Protein AF-A0A800AQR7-F1 (afdb_monomer_lite)

pLDDT: mean 71.16, std 17.26, range [24.97, 93.75]

Sequence (205 aa):
MWFFYEYFLFFKEATPFIKLLLANASYSKESIKLNPRFIAEIFLAQKKPEQLPAKERFWLLCKEGGLRDEEIKEIMERIREEALNKGDFLEIQKELIAKISPFYARLKELIQVFMDLWNGFLSEEKGYVERGPIENILVSAAMNYVQRKINLKKYRNEERVSEEAEKLMEKWLDKPLEELGGRAPREVILEECQRRGDPEKKSEI

Foldseek 3Di:
DPVVPVVVVCCVPDDPVVVVVVVVVVVDPDDPPCDPVNVVCVVVVPDDLVRDDLLVSLQVLLVLQPDDPVRSVVLLVVLLVCLQVVHDLVVSLVVSCVSGHPVRPCNVVNVVSSVVSSVVSNVVHDPDDDADPLRVVLVVVLQVQLVVPQDPVVDPDVVVSVVVSVVSSVVQQCFQDVVVVRHGVVVVRCVRCVVVVNNVCVPPD

Radius of gyration: 23.61 Å; chains: 1; bounding box: 72×37×50 Å

Structure (mmCIF, N/CA/C/O backbone):
data_AF-A0A800AQR7-F1
#
_entry.id   AF-A0A800AQR7-F1
#
loop_
_atom_site.group_PDB
_atom_site.id
_atom_site.type_symbol
_atom_site.label_atom_id
_atom_site.label_alt_id
_atom_site.label_comp_id
_atom_site.label_asym_id
_atom_site.label_entity_id
_atom_site.label_seq_id
_atom_site.pdbx_PDB_ins_code
_atom_site.Cartn_x
_atom_site.Cartn_y
_atom_site.Cartn_z
_atom_site.occupancy
_atom_site.B_iso_or_equiv
_atom_site.auth_seq_id
_atom_site.auth_comp_id
_atom_site.auth_asym_id
_atom_site.auth_atom_id
_atom_site.pdbx_PDB_model_num
A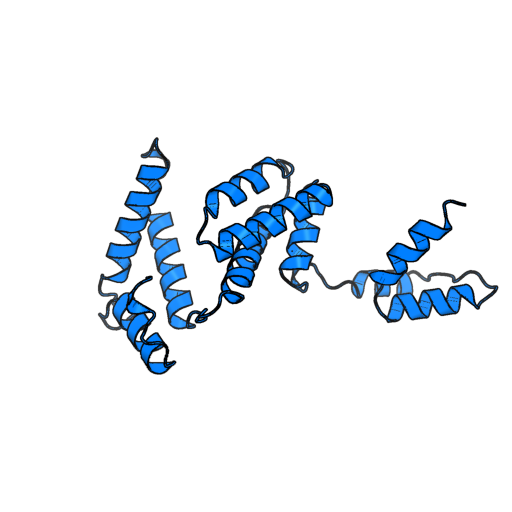TOM 1 N N . MET A 1 1 ? 38.231 6.786 -26.149 1.00 30.77 1 MET A N 1
ATOM 2 C CA . MET A 1 1 ? 38.046 7.465 -24.846 1.00 30.77 1 MET A CA 1
ATOM 3 C C . MET A 1 1 ? 36.560 7.435 -24.464 1.00 30.77 1 MET A C 1
ATOM 5 O O . MET A 1 1 ? 35.941 8.472 -24.325 1.00 30.77 1 MET A O 1
ATOM 9 N N . TRP A 1 2 ? 35.976 6.234 -24.377 1.00 26.55 2 TRP A N 1
ATOM 10 C CA . TRP A 1 2 ? 34.551 5.990 -24.055 1.00 26.55 2 TRP A CA 1
ATOM 11 C C . TRP A 1 2 ? 34.407 4.790 -23.093 1.00 26.55 2 TRP A C 1
ATOM 13 O O . TRP A 1 2 ? 33.545 4.787 -22.231 1.00 26.55 2 TRP A O 1
ATOM 23 N N . PHE A 1 3 ? 35.358 3.846 -23.126 1.00 24.97 3 PHE A N 1
ATOM 24 C CA . PHE A 1 3 ? 35.442 2.701 -22.205 1.00 24.97 3 PHE A CA 1
ATOM 25 C C . PHE A 1 3 ? 35.720 3.035 -20.725 1.00 24.97 3 PHE A C 1
ATOM 27 O O . PHE A 1 3 ? 35.469 2.206 -19.859 1.00 24.97 3 PHE A O 1
ATOM 34 N N . PHE A 1 4 ? 36.238 4.226 -20.405 1.00 27.83 4 PHE A N 1
ATOM 35 C CA . PHE A 1 4 ? 36.571 4.586 -19.017 1.00 27.83 4 PHE A CA 1
ATOM 36 C C . PHE A 1 4 ? 35.362 5.065 -18.198 1.00 27.83 4 PHE A C 1
ATOM 38 O O . PHE A 1 4 ? 35.405 5.005 -16.973 1.00 27.83 4 PHE A O 1
ATOM 45 N N . TYR A 1 5 ? 34.287 5.525 -18.850 1.00 28.48 5 TYR A N 1
ATOM 46 C CA . TYR A 1 5 ? 33.137 6.115 -18.155 1.00 28.48 5 TYR A CA 1
ATOM 47 C C . TYR A 1 5 ? 32.155 5.046 -17.643 1.00 28.48 5 TYR A C 1
ATOM 49 O O . TYR A 1 5 ? 31.669 5.146 -16.518 1.00 28.48 5 TYR A O 1
ATOM 57 N N . GLU A 1 6 ? 31.948 3.963 -18.402 1.00 31.36 6 GLU A N 1
ATOM 58 C CA . GLU A 1 6 ? 31.117 2.825 -17.970 1.00 31.36 6 GLU A CA 1
ATOM 59 C C . GLU A 1 6 ? 31.760 2.015 -16.833 1.00 31.36 6 GLU A C 1
ATOM 61 O O . GLU A 1 6 ? 31.070 1.555 -15.924 1.00 31.36 6 GLU A O 1
ATOM 66 N N . TYR A 1 7 ? 33.095 1.922 -16.809 1.00 31.69 7 TYR A N 1
ATOM 67 C CA . TYR A 1 7 ? 33.832 1.261 -15.724 1.00 31.69 7 TYR A CA 1
ATOM 68 C C . TYR A 1 7 ? 33.629 1.958 -14.368 1.00 31.69 7 TYR A C 1
ATOM 70 O O . TYR A 1 7 ? 33.623 1.312 -13.320 1.00 31.69 7 TYR A O 1
ATOM 78 N N . PHE A 1 8 ? 33.449 3.283 -14.373 1.00 31.31 8 PHE A N 1
ATOM 79 C CA . PHE A 1 8 ? 33.363 4.088 -13.155 1.00 31.31 8 PHE A CA 1
ATOM 80 C C . PHE A 1 8 ? 31.980 4.021 -12.485 1.00 31.31 8 PHE A C 1
ATOM 82 O O . PHE A 1 8 ? 31.883 4.080 -11.258 1.00 31.31 8 PHE A O 1
ATOM 89 N N . LEU A 1 9 ? 30.913 3.848 -13.272 1.00 33.38 9 LEU A N 1
ATOM 90 C CA . LEU A 1 9 ? 29.546 3.679 -12.763 1.00 33.38 9 LEU A CA 1
ATOM 91 C C . LEU A 1 9 ? 29.350 2.298 -12.117 1.00 33.38 9 LEU A C 1
ATOM 93 O O . LEU A 1 9 ? 28.813 2.215 -11.013 1.00 33.38 9 LEU A O 1
ATOM 97 N N . PHE A 1 10 ? 29.908 1.240 -12.715 1.00 37.56 10 PHE A N 1
ATOM 98 C CA . PHE A 1 10 ? 29.869 -0.120 -12.157 1.00 37.56 10 PHE A CA 1
ATOM 99 C C . PHE A 1 10 ? 30.533 -0.210 -10.766 1.00 37.56 10 PHE A C 1
ATOM 101 O O . PHE A 1 10 ? 30.096 -0.953 -9.889 1.00 37.56 10 PHE A O 1
ATOM 108 N N . PHE A 1 11 ? 31.567 0.602 -10.519 1.00 38.03 11 PHE A N 1
ATOM 109 C CA . PHE A 1 11 ? 32.295 0.637 -9.247 1.00 38.03 11 PHE A CA 1
ATOM 110 C C . PHE A 1 11 ? 31.522 1.275 -8.083 1.00 38.03 11 PHE A C 1
ATOM 112 O O . PHE A 1 11 ? 31.867 1.025 -6.922 1.00 38.03 11 PHE A O 1
ATOM 119 N N . LYS A 1 12 ? 30.501 2.106 -8.336 1.00 41.66 12 LYS A N 1
ATOM 120 C CA . LYS A 1 12 ? 29.715 2.721 -7.252 1.00 41.66 12 LYS A CA 1
ATOM 121 C C . LYS A 1 12 ? 28.723 1.735 -6.638 1.00 41.66 12 LYS A C 1
ATOM 123 O O . LYS A 1 12 ? 28.650 1.681 -5.412 1.00 41.66 12 LYS A O 1
ATOM 128 N N . GLU A 1 13 ? 28.081 0.914 -7.466 1.00 40.72 13 GLU A N 1
ATOM 129 C CA . GLU A 1 13 ? 27.015 -0.029 -7.080 1.00 40.72 13 GLU A CA 1
ATOM 130 C C . GLU A 1 13 ? 27.512 -1.462 -6.808 1.00 40.72 13 GLU A C 1
ATOM 132 O O . GLU A 1 13 ? 26.796 -2.286 -6.245 1.00 40.72 13 GLU A O 1
ATOM 137 N N . ALA A 1 14 ? 28.766 -1.765 -7.149 1.00 46.72 14 ALA A N 1
ATOM 138 C CA . ALA A 1 14 ? 29.413 -3.028 -6.816 1.00 46.72 14 ALA A CA 1
ATOM 139 C C . ALA A 1 14 ? 29.479 -3.268 -5.294 1.00 46.72 14 ALA A C 1
ATOM 141 O O . ALA A 1 14 ? 29.870 -2.386 -4.523 1.00 46.72 14 ALA A O 1
ATOM 142 N N . THR A 1 15 ? 29.186 -4.495 -4.852 1.00 51.41 15 THR A N 1
ATOM 143 C CA . THR A 1 15 ? 29.417 -4.904 -3.457 1.00 51.41 15 THR A CA 1
ATOM 144 C C . THR A 1 15 ? 30.906 -4.751 -3.093 1.00 51.41 15 THR A C 1
ATOM 146 O O . THR A 1 15 ? 31.763 -4.822 -3.982 1.00 51.41 15 THR A O 1
ATOM 149 N N . PRO A 1 16 ? 31.269 -4.569 -1.804 1.00 49.56 16 PRO A N 1
ATOM 150 C CA . PRO A 1 16 ? 32.671 -4.437 -1.383 1.00 49.56 16 PRO A CA 1
ATOM 151 C C . PRO A 1 16 ? 33.583 -5.548 -1.926 1.00 49.56 16 PRO A C 1
ATOM 153 O O . PRO A 1 16 ? 34.737 -5.299 -2.265 1.00 49.56 16 PRO A O 1
ATOM 156 N N . PHE A 1 17 ? 33.033 -6.754 -2.091 1.00 46.09 17 PHE A N 1
ATOM 157 C CA . PHE A 1 17 ? 33.709 -7.900 -2.689 1.00 46.09 17 PHE A CA 1
ATOM 158 C C . PHE A 1 17 ? 34.013 -7.717 -4.186 1.00 46.09 17 PHE A C 1
ATOM 160 O O . PHE A 1 17 ? 35.141 -7.960 -4.607 1.00 46.09 17 PHE A O 1
ATOM 167 N N . ILE A 1 18 ? 33.059 -7.228 -4.990 1.00 51.38 18 ILE A N 1
ATOM 168 C CA . ILE A 1 18 ? 33.282 -6.948 -6.421 1.00 51.38 18 ILE A CA 1
ATOM 169 C C . ILE A 1 18 ? 34.322 -5.834 -6.599 1.00 51.38 18 ILE A C 1
ATOM 171 O O . ILE A 1 18 ? 35.180 -5.937 -7.475 1.00 51.38 18 ILE A O 1
ATOM 175 N N . LYS A 1 19 ? 34.321 -4.810 -5.731 1.00 53.38 19 LYS A N 1
ATOM 176 C CA . LYS A 1 19 ? 35.358 -3.761 -5.749 1.00 53.38 19 LYS A CA 1
ATOM 177 C C . LYS A 1 19 ? 36.746 -4.334 -5.454 1.00 53.38 19 LYS A C 1
ATOM 179 O O . LYS A 1 19 ? 37.700 -3.983 -6.142 1.00 53.38 19 LYS A O 1
ATOM 184 N N . LEU A 1 20 ? 36.853 -5.246 -4.483 1.00 49.00 20 LEU A N 1
ATOM 185 C CA . LEU A 1 20 ? 38.100 -5.940 -4.141 1.00 49.00 20 LEU A CA 1
ATOM 186 C C . LEU A 1 20 ? 38.600 -6.829 -5.296 1.00 49.00 20 LEU A C 1
ATOM 188 O O . LEU A 1 20 ? 39.794 -6.871 -5.587 1.00 49.00 20 LEU A O 1
ATOM 192 N N . LEU A 1 21 ? 37.678 -7.517 -5.973 1.00 50.78 21 LEU A N 1
ATOM 193 C CA . LEU A 1 21 ? 37.971 -8.425 -7.082 1.00 50.78 21 LEU A CA 1
ATOM 194 C C . LEU A 1 21 ? 38.436 -7.661 -8.331 1.00 50.78 21 LEU A C 1
ATOM 196 O O . LEU A 1 21 ? 39.425 -8.048 -8.947 1.00 50.78 21 LEU A O 1
ATOM 200 N N . LEU A 1 22 ? 37.793 -6.533 -8.654 1.00 53.88 22 LEU A N 1
ATOM 201 C CA . LEU A 1 22 ? 38.199 -5.642 -9.748 1.00 53.88 22 LEU A CA 1
ATOM 202 C C . LEU A 1 22 ? 39.496 -4.881 -9.441 1.00 53.88 22 LEU A C 1
ATOM 204 O O . LEU A 1 22 ? 40.317 -4.703 -10.339 1.00 53.88 22 LEU A O 1
ATOM 208 N N . ALA A 1 23 ? 39.716 -4.472 -8.186 1.00 53.66 23 ALA A N 1
ATOM 209 C CA . ALA A 1 23 ? 40.987 -3.892 -7.761 1.00 53.66 23 ALA A CA 1
ATOM 210 C C . ALA A 1 23 ? 42.126 -4.900 -7.976 1.00 53.66 23 ALA A C 1
ATOM 212 O O . ALA A 1 23 ? 43.079 -4.595 -8.688 1.00 53.66 23 ALA A O 1
ATOM 213 N N . ASN A 1 24 ? 41.987 -6.136 -7.486 1.00 47.69 24 ASN A N 1
ATOM 214 C CA . ASN A 1 24 ? 42.975 -7.193 -7.731 1.00 47.69 24 ASN A CA 1
ATOM 215 C C . ASN A 1 24 ? 43.166 -7.495 -9.231 1.00 47.69 24 ASN A C 1
ATOM 217 O O . ASN A 1 24 ? 44.304 -7.668 -9.660 1.00 47.69 24 ASN A O 1
ATOM 221 N N . ALA A 1 25 ? 42.096 -7.465 -10.039 1.00 51.66 25 ALA A N 1
ATOM 222 C CA . ALA A 1 25 ? 42.168 -7.602 -11.500 1.00 51.66 25 ALA A CA 1
ATOM 223 C C . ALA A 1 25 ? 43.017 -6.513 -12.161 1.00 51.66 25 ALA A C 1
ATOM 225 O O . ALA A 1 25 ? 43.779 -6.789 -13.081 1.00 51.66 25 ALA A O 1
ATOM 226 N N . SER A 1 26 ? 42.877 -5.270 -11.692 1.00 53.34 26 SER A N 1
ATOM 227 C CA . SER A 1 26 ? 43.602 -4.115 -12.229 1.00 53.34 26 SER A CA 1
ATOM 228 C C . SER A 1 26 ? 45.093 -4.111 -11.869 1.00 53.34 26 SER A C 1
ATOM 230 O O . SER A 1 26 ? 45.891 -3.518 -12.593 1.00 53.34 26 SER A O 1
ATOM 232 N N . TYR A 1 27 ? 45.481 -4.812 -10.795 1.00 52.56 27 TYR A N 1
ATOM 233 C CA . TYR A 1 27 ? 46.877 -4.980 -10.378 1.00 52.56 27 TYR A CA 1
ATOM 234 C C . TYR A 1 27 ? 47.530 -6.264 -10.920 1.00 52.56 27 TYR A C 1
ATOM 236 O O . TYR A 1 27 ? 48.759 -6.332 -10.994 1.00 52.56 27 TYR A O 1
ATOM 244 N N . SER A 1 28 ? 46.754 -7.272 -11.334 1.00 48.81 28 SER A N 1
ATOM 245 C CA . SER A 1 28 ? 47.285 -8.509 -11.916 1.00 48.81 28 SER A CA 1
ATOM 246 C C . SER A 1 28 ? 47.404 -8.412 -13.441 1.00 48.81 28 SER A C 1
ATOM 248 O O . SER A 1 28 ? 46.417 -8.180 -14.130 1.00 48.81 28 SER A O 1
ATOM 250 N N . LYS A 1 29 ? 48.592 -8.676 -14.002 1.00 53.59 29 LYS A N 1
ATOM 251 C CA . LYS A 1 29 ? 48.797 -8.795 -15.466 1.00 53.59 29 LYS A CA 1
ATOM 252 C C . LYS A 1 29 ? 48.170 -10.055 -16.084 1.00 53.59 29 LYS A C 1
ATOM 254 O O . LYS A 1 29 ? 48.268 -10.252 -17.293 1.00 53.59 29 LYS A O 1
ATOM 259 N N . GLU A 1 30 ? 47.561 -10.915 -15.276 1.00 53.50 30 GLU A N 1
ATOM 260 C CA . GLU A 1 30 ? 46.924 -12.148 -15.725 1.00 53.50 30 GLU A CA 1
ATOM 261 C C . GLU A 1 30 ? 45.415 -11.950 -15.885 1.00 53.50 30 GLU A C 1
ATOM 263 O O . GLU A 1 30 ? 44.761 -11.307 -15.066 1.00 53.50 30 GLU A O 1
ATOM 268 N N . SER A 1 31 ? 44.841 -12.524 -16.946 1.00 51.38 31 SER A N 1
ATOM 269 C CA . SER A 1 31 ? 43.392 -12.543 -17.138 1.00 51.38 31 SER A CA 1
ATOM 270 C C . SER A 1 31 ? 42.739 -13.316 -15.990 1.00 51.38 31 SER A C 1
ATOM 272 O O . SER A 1 31 ? 42.990 -14.519 -15.857 1.00 51.38 31 SER A O 1
ATOM 274 N N . ILE A 1 32 ? 41.880 -12.672 -15.193 1.00 52.81 32 ILE A N 1
ATOM 275 C CA . ILE A 1 32 ? 41.062 -13.378 -14.201 1.00 52.81 32 ILE A CA 1
ATOM 276 C C . ILE A 1 32 ? 40.204 -14.405 -14.941 1.00 52.81 32 ILE A C 1
ATOM 278 O O . ILE A 1 32 ? 39.242 -14.064 -15.630 1.00 52.81 32 ILE A O 1
ATOM 282 N N . LYS A 1 33 ? 40.547 -15.686 -14.796 1.00 54.84 33 LYS A N 1
ATOM 283 C CA . LYS A 1 33 ? 39.705 -16.782 -15.269 1.00 54.84 33 LYS A CA 1
ATOM 284 C C . LYS A 1 33 ? 38.560 -16.956 -14.279 1.00 54.84 33 LYS A C 1
ATOM 286 O O . LYS A 1 33 ? 38.716 -17.609 -13.250 1.00 54.84 33 LYS A O 1
ATOM 291 N N . LEU A 1 34 ? 37.412 -16.360 -14.593 1.00 52.00 34 LEU A N 1
ATOM 292 C CA . LEU A 1 34 ? 36.172 -16.585 -13.856 1.00 52.00 34 LEU A CA 1
ATOM 293 C C . LEU A 1 34 ? 35.760 -18.056 -14.024 1.00 52.00 34 LEU A C 1
ATOM 295 O O . LEU A 1 34 ? 35.229 -18.457 -15.056 1.00 52.00 34 LEU A O 1
ATOM 299 N N . ASN A 1 35 ? 36.053 -18.884 -13.021 1.00 54.84 35 ASN A N 1
ATOM 300 C CA . ASN A 1 35 ? 35.560 -20.259 -12.974 1.00 54.84 35 ASN A CA 1
ATOM 301 C C . ASN A 1 35 ? 34.026 -20.232 -12.785 1.00 54.84 35 ASN A C 1
ATOM 303 O O . ASN A 1 35 ? 33.540 -19.385 -12.032 1.00 54.84 35 ASN A O 1
ATOM 307 N N . PRO A 1 36 ? 33.259 -21.155 -13.399 1.00 47.97 36 PRO A N 1
ATOM 308 C CA . PRO A 1 36 ? 31.818 -21.311 -13.175 1.00 47.97 36 PRO A CA 1
ATOM 309 C C . PRO A 1 36 ? 31.358 -21.203 -11.714 1.00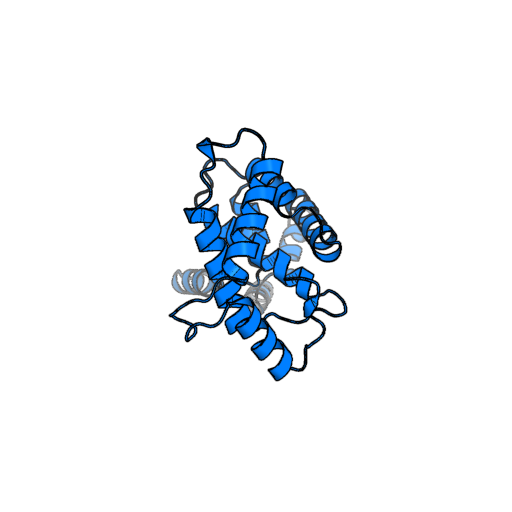 47.97 36 PRO A C 1
ATOM 311 O O . PRO A 1 36 ? 30.304 -20.633 -11.453 1.00 47.97 36 PRO A O 1
ATOM 314 N N . ARG A 1 37 ? 32.160 -21.676 -10.749 1.00 46.75 37 ARG A N 1
ATOM 315 C CA . ARG A 1 37 ? 31.874 -21.514 -9.315 1.00 46.75 37 ARG A CA 1
ATOM 316 C C . ARG A 1 37 ? 31.894 -20.052 -8.855 1.00 46.75 37 ARG A C 1
ATOM 318 O O . ARG A 1 37 ? 31.002 -19.649 -8.124 1.00 46.75 37 ARG A O 1
ATOM 325 N N . PHE A 1 38 ? 32.856 -19.253 -9.314 1.00 53.09 38 PHE A N 1
ATOM 326 C CA . PHE A 1 38 ? 32.912 -17.814 -9.026 1.00 53.09 38 PHE A CA 1
ATOM 327 C C . PHE A 1 38 ? 31.751 -17.060 -9.672 1.00 53.09 38 PHE A C 1
ATOM 329 O O . PHE A 1 38 ? 31.183 -16.165 -9.058 1.00 53.09 38 PHE A O 1
ATOM 336 N N . ILE A 1 39 ? 31.369 -17.440 -10.893 1.00 52.84 39 ILE A N 1
ATOM 337 C CA . ILE A 1 39 ? 30.191 -16.879 -11.564 1.00 52.84 39 ILE A CA 1
ATOM 338 C C . ILE A 1 39 ? 28.936 -17.201 -10.743 1.00 52.84 39 ILE A C 1
ATOM 340 O O . ILE A 1 39 ? 28.165 -16.300 -10.425 1.00 52.84 39 ILE A O 1
ATOM 344 N N . ALA A 1 40 ? 28.772 -18.457 -10.321 1.00 46.34 40 ALA A N 1
ATOM 345 C CA . ALA A 1 40 ? 27.667 -18.866 -9.463 1.00 46.34 40 ALA A CA 1
ATOM 346 C C . ALA A 1 40 ? 27.664 -18.111 -8.125 1.00 46.34 40 ALA A C 1
ATOM 348 O O . ALA A 1 40 ? 26.617 -17.632 -7.719 1.00 46.34 40 ALA A O 1
ATOM 349 N N . GLU A 1 41 ? 28.811 -17.934 -7.468 1.00 48.12 41 GLU A N 1
ATOM 350 C CA . GLU A 1 41 ? 28.913 -17.161 -6.223 1.00 48.12 41 GLU A CA 1
ATOM 351 C C . GLU A 1 41 ? 28.540 -15.682 -6.426 1.00 48.12 41 GLU A C 1
ATOM 353 O O . GLU A 1 41 ? 27.860 -15.121 -5.576 1.00 48.12 41 GLU A O 1
ATOM 358 N N . ILE A 1 42 ? 28.880 -15.063 -7.563 1.00 54.88 42 ILE A N 1
ATOM 359 C CA . ILE A 1 42 ? 28.459 -13.690 -7.898 1.00 54.88 42 ILE A CA 1
ATOM 360 C C . ILE A 1 42 ? 26.939 -13.605 -8.081 1.00 54.88 42 ILE A C 1
ATOM 362 O O . ILE A 1 42 ? 26.306 -12.721 -7.507 1.00 54.88 42 ILE A O 1
ATOM 366 N N . PHE A 1 43 ? 26.344 -14.525 -8.845 1.00 47.91 43 PHE A N 1
ATOM 367 C CA . PHE A 1 43 ? 24.896 -14.545 -9.080 1.00 47.91 43 PHE A CA 1
ATOM 368 C C . PHE A 1 43 ? 24.097 -14.939 -7.828 1.00 47.91 43 PHE A C 1
ATOM 370 O O . PHE A 1 43 ? 23.011 -14.415 -7.608 1.00 47.91 43 PHE A O 1
ATOM 377 N N . LEU A 1 44 ? 24.633 -15.822 -6.982 1.00 48.75 44 LEU A N 1
ATOM 378 C CA . LEU A 1 44 ? 24.001 -16.259 -5.732 1.00 48.75 44 LEU A CA 1
ATOM 379 C C . LEU A 1 44 ? 24.211 -15.269 -4.575 1.00 48.75 44 LEU A C 1
ATOM 381 O O . LEU A 1 44 ? 23.434 -15.286 -3.624 1.00 48.75 44 LEU A O 1
ATOM 385 N N . ALA A 1 45 ? 25.237 -14.412 -4.643 1.00 51.53 45 ALA A N 1
ATOM 386 C CA . ALA A 1 45 ? 25.464 -13.326 -3.688 1.00 51.53 45 ALA A CA 1
ATOM 387 C C . ALA A 1 45 ? 24.635 -12.069 -3.994 1.00 51.53 45 ALA A C 1
ATOM 389 O O . ALA A 1 45 ? 24.558 -11.174 -3.147 1.00 51.53 45 ALA A O 1
ATOM 390 N N . GLN A 1 46 ? 24.009 -11.977 -5.174 1.00 54.50 46 GLN A N 1
ATOM 391 C CA . GLN A 1 46 ? 22.989 -10.962 -5.411 1.00 54.50 46 GLN A CA 1
ATOM 392 C C . GLN A 1 46 ? 21.803 -11.260 -4.496 1.00 54.50 46 GLN A C 1
ATOM 394 O O . GLN A 1 46 ? 21.200 -12.333 -4.555 1.00 54.50 46 GLN A O 1
ATOM 399 N N . LYS A 1 47 ? 21.489 -10.308 -3.611 1.00 53.81 47 LYS A N 1
ATOM 400 C CA . LYS A 1 47 ? 20.278 -10.381 -2.795 1.00 53.81 47 LYS A CA 1
ATOM 401 C C . LYS A 1 47 ? 19.099 -10.581 -3.733 1.00 53.81 47 LYS A C 1
ATOM 403 O O . LYS A 1 47 ? 18.961 -9.851 -4.715 1.00 53.81 47 LYS A O 1
ATOM 408 N N . LYS A 1 48 ? 18.258 -11.569 -3.428 1.00 62.00 48 LYS A N 1
ATOM 409 C CA . LYS A 1 48 ? 17.030 -11.753 -4.197 1.00 62.00 48 LYS A CA 1
ATOM 410 C C . LYS A 1 48 ? 16.188 -10.471 -4.098 1.00 62.00 48 LYS A C 1
ATOM 412 O O . LYS A 1 48 ? 16.262 -9.813 -3.055 1.00 62.00 48 LYS A O 1
ATOM 417 N N . PRO A 1 49 ? 15.398 -10.108 -5.122 1.00 58.69 49 PRO A N 1
ATOM 418 C CA . PRO A 1 49 ? 14.604 -8.880 -5.116 1.00 58.69 49 PRO A CA 1
ATOM 419 C C . PRO A 1 49 ? 13.784 -8.692 -3.837 1.00 58.69 49 PRO A C 1
ATOM 421 O O . PRO A 1 49 ? 13.687 -7.584 -3.325 1.00 58.69 49 PRO A O 1
ATOM 424 N N . GLU A 1 50 ? 13.272 -9.776 -3.254 1.00 61.03 50 GLU A N 1
ATOM 425 C CA . GLU A 1 50 ? 12.441 -9.753 -2.048 1.00 61.03 50 GLU A CA 1
ATOM 426 C C . GLU A 1 50 ? 13.212 -9.326 -0.785 1.00 61.03 50 GLU A C 1
ATOM 428 O O . GLU A 1 50 ? 12.598 -8.940 0.205 1.00 61.03 50 GLU A O 1
ATOM 433 N N . GLN A 1 51 ? 14.547 -9.385 -0.820 1.00 64.50 51 GLN A N 1
ATOM 434 C CA . GLN A 1 51 ? 15.457 -9.005 0.267 1.00 64.50 51 GLN A CA 1
ATOM 435 C C . GLN A 1 51 ? 16.007 -7.578 0.121 1.00 64.50 51 GLN A C 1
ATOM 437 O O . GLN A 1 51 ? 16.790 -7.133 0.969 1.00 64.50 51 GLN A O 1
ATOM 442 N N . LEU A 1 52 ? 15.658 -6.880 -0.963 1.00 72.38 52 LEU A N 1
ATOM 443 C CA . LEU A 1 52 ? 16.032 -5.486 -1.171 1.00 72.38 52 LEU A CA 1
ATOM 444 C C . LEU A 1 52 ? 15.083 -4.552 -0.397 1.00 72.38 52 LEU A C 1
ATOM 446 O O . LEU A 1 52 ? 13.893 -4.856 -0.270 1.00 72.38 52 LEU A O 1
ATOM 450 N N . PRO A 1 53 ? 15.574 -3.398 0.095 1.00 80.38 53 PRO A N 1
ATOM 451 C CA . PRO A 1 53 ? 14.725 -2.315 0.581 1.00 80.38 53 PRO A CA 1
ATOM 452 C C . PRO A 1 53 ? 13.654 -1.935 -0.448 1.00 80.38 53 PRO A C 1
ATOM 454 O O . PRO A 1 53 ? 13.905 -1.985 -1.654 1.00 80.38 53 PRO A O 1
ATOM 457 N N . ALA A 1 54 ? 12.482 -1.491 0.018 1.00 84.06 54 ALA A N 1
ATOM 458 C CA . ALA A 1 54 ? 11.336 -1.187 -0.846 1.00 84.06 54 ALA A CA 1
ATOM 459 C C . ALA A 1 54 ? 11.700 -0.254 -2.014 1.00 84.06 54 ALA A C 1
ATOM 461 O O . ALA A 1 54 ? 11.302 -0.507 -3.147 1.00 84.06 54 ALA A O 1
ATOM 462 N N . LYS A 1 55 ? 12.535 0.763 -1.758 1.00 85.88 55 LYS A N 1
ATOM 463 C CA . LYS A 1 55 ? 13.026 1.717 -2.764 1.00 85.88 55 LYS A CA 1
ATOM 464 C C . LYS A 1 55 ? 13.793 1.053 -3.910 1.00 85.88 55 LYS A C 1
ATOM 466 O O . LYS A 1 55 ? 13.517 1.309 -5.078 1.00 85.88 55 LYS A O 1
ATOM 471 N N . GLU A 1 56 ? 14.733 0.181 -3.572 1.00 84.25 56 GLU A N 1
ATOM 472 C CA . GLU A 1 56 ? 15.570 -0.541 -4.536 1.00 84.25 56 GLU A CA 1
ATOM 473 C C . GLU A 1 56 ? 14.764 -1.615 -5.275 1.00 84.25 56 GLU A C 1
ATOM 475 O O . GLU A 1 56 ? 14.908 -1.792 -6.484 1.00 84.25 56 GLU A O 1
ATOM 480 N N . ARG A 1 57 ? 13.857 -2.292 -4.562 1.00 85.69 57 ARG A N 1
ATOM 481 C CA . ARG A 1 57 ? 12.954 -3.287 -5.146 1.00 85.69 57 ARG A CA 1
ATOM 482 C C . ARG A 1 57 ? 11.977 -2.649 -6.136 1.00 85.69 57 ARG A C 1
ATOM 484 O O . ARG A 1 57 ? 11.751 -3.207 -7.203 1.00 85.69 57 ARG A O 1
ATOM 491 N N . PHE A 1 58 ? 11.439 -1.472 -5.814 1.00 90.56 58 PHE A N 1
ATOM 492 C CA . PHE A 1 58 ? 10.542 -0.723 -6.696 1.00 90.56 58 PHE A CA 1
ATOM 493 C C . PHE A 1 58 ? 11.259 -0.331 -7.981 1.00 90.56 58 PHE A C 1
ATOM 495 O O . PHE A 1 58 ? 10.770 -0.604 -9.074 1.00 90.56 58 PHE A O 1
ATOM 502 N N . TRP A 1 59 ? 12.461 0.231 -7.836 1.00 91.38 59 TRP A N 1
ATOM 503 C CA . TRP A 1 59 ? 13.312 0.602 -8.958 1.00 91.38 59 TRP A CA 1
ATOM 504 C C . TRP A 1 59 ? 13.544 -0.574 -9.911 1.00 91.38 59 TRP A C 1
ATOM 506 O O . TRP A 1 59 ? 13.338 -0.454 -11.120 1.00 91.38 59 TRP A O 1
ATOM 516 N N . LEU A 1 60 ? 13.933 -1.730 -9.364 1.00 88.19 60 LEU A N 1
ATOM 517 C CA . LEU A 1 60 ? 14.189 -2.935 -10.145 1.00 88.19 60 LEU A CA 1
ATOM 518 C C . LEU A 1 60 ? 12.937 -3.404 -10.900 1.00 88.19 60 LEU A C 1
ATOM 520 O O . LEU A 1 60 ? 13.011 -3.652 -12.101 1.00 88.19 60 LEU A O 1
ATOM 524 N N . LEU A 1 61 ? 11.791 -3.489 -10.220 1.00 88.00 61 LEU A N 1
ATOM 525 C CA . LEU A 1 61 ? 10.540 -3.962 -10.821 1.00 88.00 61 LEU A CA 1
ATOM 526 C C . LEU A 1 61 ? 10.034 -3.018 -11.920 1.00 88.00 61 LEU A C 1
ATOM 528 O O . LEU A 1 61 ? 9.603 -3.479 -12.974 1.00 88.00 61 LEU A O 1
ATOM 532 N N . CYS A 1 62 ? 10.137 -1.702 -11.727 1.00 89.12 62 CYS A N 1
ATOM 533 C CA . CYS A 1 62 ? 9.788 -0.733 -12.766 1.00 89.12 62 CYS A CA 1
ATOM 534 C C . CYS A 1 62 ? 10.687 -0.870 -14.001 1.00 89.12 62 CYS A C 1
ATOM 536 O O . CYS A 1 62 ? 10.196 -0.837 -15.132 1.00 89.12 62 CYS A O 1
ATOM 538 N N . LYS A 1 63 ? 11.991 -1.088 -13.794 1.00 88.88 63 LYS A N 1
ATOM 539 C CA . LYS A 1 63 ? 12.957 -1.294 -14.880 1.00 88.88 63 LYS A CA 1
ATOM 540 C C . LYS A 1 63 ? 12.689 -2.592 -15.644 1.00 88.88 63 LYS A C 1
ATOM 542 O O . LYS A 1 63 ? 12.676 -2.588 -16.871 1.00 88.88 63 LYS A O 1
ATOM 547 N N . GLU A 1 64 ? 12.403 -3.688 -14.939 1.00 86.38 64 GLU A N 1
ATOM 548 C CA . GLU A 1 64 ? 11.957 -4.952 -15.549 1.00 86.38 64 GLU A CA 1
ATOM 549 C C . GLU A 1 64 ? 10.629 -4.795 -16.310 1.00 86.38 64 GLU A C 1
ATOM 551 O O . GLU A 1 64 ? 10.403 -5.467 -17.317 1.00 86.38 64 GLU A O 1
ATOM 556 N N . GLY A 1 65 ? 9.755 -3.904 -15.839 1.00 86.00 65 GLY A N 1
ATOM 557 C CA . GLY A 1 65 ? 8.494 -3.545 -16.484 1.00 86.00 65 GLY A CA 1
ATOM 558 C C . GLY A 1 65 ? 8.634 -2.635 -17.709 1.00 86.00 65 GLY A C 1
ATOM 559 O O . GLY A 1 65 ? 7.632 -2.400 -18.387 1.00 86.00 65 GLY A O 1
ATOM 560 N N . GLY A 1 66 ? 9.852 -2.178 -18.024 1.00 88.31 66 GLY A N 1
ATOM 561 C CA . GLY A 1 66 ? 10.183 -1.429 -19.237 1.00 88.31 66 GLY A CA 1
ATOM 562 C C . GLY A 1 66 ? 10.289 0.089 -19.074 1.00 88.31 66 GLY A C 1
ATOM 563 O O . GLY A 1 66 ? 10.407 0.778 -20.084 1.00 88.31 66 GLY A O 1
ATOM 564 N N . LEU A 1 67 ? 10.256 0.619 -17.847 1.00 91.38 67 LEU A N 1
ATOM 565 C CA . LEU A 1 67 ? 10.400 2.060 -17.609 1.00 91.38 67 LEU A CA 1
ATOM 566 C C . LEU A 1 67 ? 11.867 2.493 -17.705 1.00 91.38 67 LEU A C 1
ATOM 568 O O . LEU A 1 67 ? 12.780 1.763 -17.307 1.00 91.38 67 LEU A O 1
ATOM 572 N N . ARG A 1 68 ? 12.086 3.714 -18.198 1.00 92.25 68 ARG A N 1
ATOM 573 C CA . ARG A 1 68 ? 13.400 4.368 -18.217 1.00 92.25 68 ARG A CA 1
ATOM 574 C C . ARG A 1 68 ? 13.732 4.954 -16.851 1.00 92.25 68 ARG A C 1
ATOM 576 O O . ARG A 1 68 ? 12.845 5.309 -16.079 1.00 92.25 68 ARG A O 1
ATOM 583 N N . ASP A 1 69 ? 15.021 5.115 -16.577 1.00 90.00 69 ASP A N 1
ATOM 584 C CA . ASP A 1 69 ? 15.510 5.577 -15.275 1.00 90.00 69 ASP A CA 1
ATOM 585 C C . ASP A 1 69 ? 14.957 6.968 -14.893 1.00 90.00 69 ASP A C 1
ATOM 587 O O . ASP A 1 69 ? 14.702 7.222 -13.716 1.00 90.00 69 ASP A O 1
ATOM 591 N N . GLU A 1 70 ? 14.728 7.865 -15.859 1.00 92.44 70 GLU A N 1
ATOM 592 C CA . GLU A 1 70 ? 14.091 9.170 -15.625 1.00 92.44 70 GLU A CA 1
ATOM 593 C C . GLU A 1 70 ? 12.625 9.028 -15.195 1.00 92.44 70 GLU A C 1
ATOM 595 O O . GLU A 1 70 ? 12.207 9.656 -14.227 1.00 92.44 70 GLU A O 1
ATOM 600 N N . GLU A 1 71 ? 11.870 8.141 -15.847 1.00 91.38 71 GLU A N 1
ATOM 601 C CA . GLU A 1 71 ? 10.450 7.900 -15.552 1.00 91.38 71 GLU A CA 1
ATOM 602 C C . GLU A 1 71 ? 10.274 7.278 -14.165 1.00 91.38 71 GLU A C 1
ATOM 604 O O . GLU A 1 71 ? 9.341 7.613 -13.436 1.00 91.38 71 GLU A O 1
ATOM 609 N N . ILE A 1 72 ? 11.198 6.395 -13.775 1.00 91.94 72 ILE A N 1
ATOM 610 C CA . ILE A 1 72 ? 11.211 5.794 -12.440 1.00 91.94 72 ILE A CA 1
ATOM 611 C C . ILE A 1 72 ? 11.460 6.872 -11.379 1.00 91.94 72 ILE A C 1
ATOM 613 O O . ILE A 1 72 ? 10.754 6.899 -10.372 1.00 91.94 72 ILE A O 1
ATOM 617 N N . LYS A 1 73 ? 12.427 7.777 -11.599 1.00 92.38 73 LYS A N 1
ATOM 618 C CA . LYS A 1 73 ? 12.697 8.892 -10.672 1.00 92.38 73 LYS A CA 1
ATOM 619 C C . LYS A 1 73 ? 11.491 9.808 -10.528 1.00 92.38 73 LYS A C 1
ATOM 621 O O . LYS A 1 73 ? 11.121 10.119 -9.403 1.00 92.38 73 LYS A O 1
ATOM 626 N N . GLU A 1 74 ? 10.884 10.207 -11.643 1.00 93.75 74 GLU A N 1
ATOM 627 C CA . GLU A 1 74 ? 9.704 11.077 -11.649 1.00 93.75 74 GLU A CA 1
ATOM 628 C C . GLU A 1 74 ? 8.551 10.460 -10.855 1.00 93.75 74 GLU A C 1
ATOM 630 O O . GLU A 1 74 ? 7.998 11.109 -9.970 1.00 93.75 74 GLU A O 1
ATOM 635 N N . ILE A 1 75 ? 8.238 9.183 -11.102 1.00 92.75 75 ILE A N 1
ATOM 636 C CA . ILE A 1 75 ? 7.191 8.473 -10.360 1.00 92.75 75 ILE A CA 1
ATOM 637 C C . ILE A 1 75 ? 7.541 8.393 -8.872 1.00 92.75 75 ILE A C 1
ATOM 639 O O . ILE A 1 75 ? 6.675 8.609 -8.033 1.00 92.75 75 ILE A O 1
ATOM 643 N N . MET A 1 76 ? 8.792 8.099 -8.516 1.00 91.50 76 MET A N 1
ATOM 644 C CA . MET A 1 76 ? 9.190 7.982 -7.112 1.00 91.50 76 MET A CA 1
ATOM 645 C C . MET A 1 76 ? 9.122 9.300 -6.342 1.00 91.50 76 MET A C 1
ATOM 647 O O . MET A 1 76 ? 8.687 9.287 -5.191 1.00 91.50 76 MET A O 1
ATOM 651 N N . GLU A 1 77 ? 9.541 10.413 -6.946 1.00 90.81 77 GLU A N 1
ATOM 652 C CA . GLU A 1 77 ? 9.396 11.731 -6.320 1.00 90.81 77 GLU A CA 1
ATOM 653 C C . GLU A 1 77 ? 7.918 12.101 -6.186 1.00 90.81 77 GLU A C 1
ATOM 655 O O . GLU A 1 77 ? 7.494 12.514 -5.110 1.00 90.81 77 GLU A O 1
ATOM 660 N N . ARG A 1 78 ? 7.098 11.824 -7.207 1.00 90.25 78 ARG A N 1
ATOM 661 C CA . ARG A 1 78 ? 5.651 12.065 -7.134 1.00 90.25 78 ARG A CA 1
ATOM 662 C C . ARG A 1 78 ? 4.977 11.224 -6.046 1.00 90.25 78 ARG A C 1
ATOM 664 O O . ARG A 1 78 ? 4.172 11.747 -5.289 1.00 90.25 78 ARG A O 1
ATOM 671 N N . ILE A 1 79 ? 5.342 9.944 -5.904 1.00 90.06 79 ILE A N 1
ATOM 672 C CA . ILE A 1 79 ? 4.862 9.091 -4.801 1.00 90.06 79 ILE A CA 1
ATOM 673 C C . ILE A 1 79 ? 5.215 9.714 -3.450 1.00 90.06 79 ILE A C 1
ATOM 675 O O . ILE A 1 79 ? 4.387 9.715 -2.546 1.00 90.06 79 ILE A O 1
ATOM 679 N N . ARG A 1 80 ? 6.435 10.235 -3.299 1.00 88.25 80 ARG A N 1
ATOM 680 C CA . ARG A 1 80 ? 6.876 10.865 -2.055 1.00 88.25 80 ARG A CA 1
ATOM 681 C C . ARG A 1 80 ? 6.085 12.129 -1.741 1.00 88.25 80 ARG A C 1
ATOM 683 O O . ARG A 1 80 ? 5.624 12.284 -0.615 1.00 88.25 80 ARG A O 1
ATOM 690 N N . GLU A 1 81 ? 5.949 13.017 -2.719 1.00 87.69 81 GLU A N 1
ATOM 691 C CA . GLU A 1 81 ? 5.213 14.273 -2.573 1.00 87.69 81 GLU A CA 1
ATOM 692 C C . GLU A 1 81 ? 3.748 14.019 -2.221 1.00 87.69 81 GLU A C 1
ATOM 694 O O . GLU A 1 81 ? 3.240 14.592 -1.260 1.00 87.69 81 GLU A O 1
ATOM 699 N N . GLU A 1 82 ? 3.077 13.128 -2.945 1.00 87.88 82 GLU A N 1
ATOM 700 C CA . GLU A 1 82 ? 1.664 12.825 -2.719 1.00 87.88 82 GLU A CA 1
ATOM 701 C C . GLU A 1 82 ? 1.463 12.054 -1.407 1.00 87.88 82 GLU A C 1
ATOM 703 O O . GLU A 1 82 ? 0.535 12.359 -0.662 1.00 87.88 82 GLU A O 1
ATOM 708 N N . ALA A 1 83 ? 2.360 11.132 -1.039 1.00 84.56 83 ALA A N 1
ATOM 709 C CA . ALA A 1 83 ? 2.290 10.456 0.257 1.00 84.56 83 ALA A CA 1
ATOM 710 C C . ALA A 1 83 ? 2.350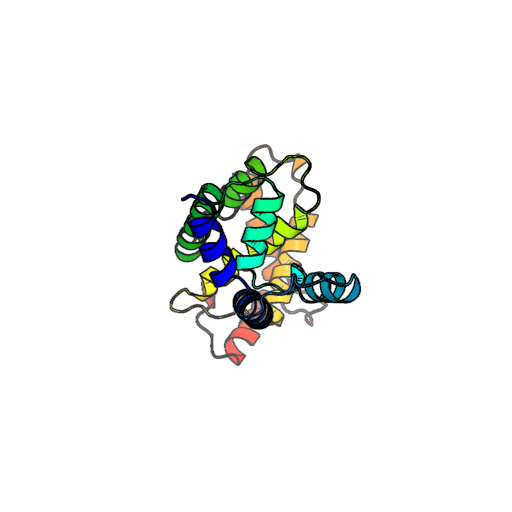 11.457 1.419 1.00 84.56 83 ALA A C 1
ATOM 712 O O . ALA A 1 83 ? 1.507 11.410 2.311 1.00 84.56 83 ALA A O 1
ATOM 713 N N . LEU A 1 84 ? 3.291 12.404 1.381 1.00 81.50 84 LEU A N 1
ATOM 714 C CA . LEU A 1 84 ? 3.451 13.413 2.432 1.00 81.50 84 LEU A CA 1
ATOM 715 C C . LEU A 1 84 ? 2.321 14.455 2.466 1.00 81.50 84 LEU A C 1
ATOM 717 O O . LEU A 1 84 ? 2.119 15.089 3.497 1.00 81.50 84 LEU A O 1
ATOM 721 N N . ASN A 1 85 ? 1.590 14.642 1.364 1.00 80.31 85 ASN A N 1
ATOM 722 C CA . ASN A 1 85 ? 0.506 15.625 1.257 1.00 80.31 85 ASN A CA 1
ATOM 723 C C . ASN A 1 85 ? -0.902 15.002 1.278 1.00 80.31 85 ASN A C 1
ATOM 725 O O . ASN A 1 85 ? -1.873 15.698 0.984 1.00 80.31 85 ASN A O 1
ATOM 729 N N . LYS A 1 86 ? -1.035 13.713 1.632 1.00 73.56 86 LYS A N 1
ATOM 730 C CA . LYS A 1 86 ? -2.312 12.964 1.605 1.00 73.56 86 LYS A CA 1
ATOM 731 C C . LYS A 1 86 ? -2.998 12.997 0.226 1.00 73.56 86 LYS A C 1
ATOM 733 O O . LYS A 1 86 ? -4.212 13.146 0.116 1.00 73.56 86 LYS A O 1
ATOM 738 N N . GLY A 1 87 ? -2.179 12.870 -0.808 1.00 76.62 87 GLY A N 1
ATOM 739 C CA . GLY A 1 87 ? -2.531 12.865 -2.218 1.00 76.62 87 GLY A CA 1
ATOM 740 C C . GLY A 1 87 ? -3.215 11.599 -2.728 1.00 76.62 87 GLY A C 1
ATOM 741 O O . GLY A 1 87 ? -3.464 10.650 -1.979 1.00 76.62 87 GLY A O 1
ATOM 742 N N . ASP A 1 88 ? -3.490 11.556 -4.035 1.00 79.31 88 ASP A N 1
ATOM 743 C CA . ASP A 1 88 ? -4.233 10.452 -4.656 1.00 79.31 88 ASP A CA 1
ATOM 744 C C . ASP A 1 88 ? -3.324 9.258 -5.008 1.00 79.31 88 ASP A C 1
ATOM 746 O O . ASP A 1 88 ? -2.753 9.136 -6.097 1.00 79.31 88 ASP A O 1
ATOM 750 N N . PHE A 1 89 ? -3.236 8.323 -4.060 1.00 81.69 89 PHE A N 1
ATOM 751 C CA . PHE A 1 89 ? -2.562 7.033 -4.221 1.00 81.69 89 PHE A CA 1
ATOM 752 C C . PHE A 1 89 ? -3.030 6.261 -5.470 1.00 81.69 89 PHE A C 1
ATOM 754 O O . PHE A 1 89 ? -2.219 5.617 -6.147 1.00 81.69 89 PHE A O 1
ATOM 761 N N . LEU A 1 90 ? -4.335 6.284 -5.771 1.00 81.00 90 LEU A N 1
ATOM 762 C CA . LEU A 1 90 ? -4.921 5.499 -6.857 1.00 81.00 90 LEU A CA 1
ATOM 763 C C . LEU A 1 90 ? -4.572 6.087 -8.221 1.00 81.00 90 LEU A C 1
ATOM 765 O O . LEU A 1 90 ? -4.344 5.323 -9.162 1.00 81.00 90 LEU A O 1
ATOM 769 N N . GLU A 1 91 ? -4.508 7.411 -8.339 1.00 86.50 91 GLU A N 1
ATOM 770 C CA . GLU A 1 91 ? -4.111 8.079 -9.580 1.00 86.50 91 GLU A CA 1
ATOM 771 C C . GLU A 1 91 ? -2.695 7.659 -9.997 1.00 86.50 91 GLU A C 1
ATOM 773 O O . GLU A 1 91 ? -2.491 7.165 -11.111 1.00 86.50 91 GLU A O 1
ATOM 778 N N . ILE A 1 92 ? -1.728 7.755 -9.079 1.00 89.31 92 ILE A N 1
ATOM 779 C CA . ILE A 1 92 ? -0.331 7.398 -9.364 1.00 89.31 92 ILE A CA 1
ATOM 780 C C . ILE A 1 92 ? -0.201 5.899 -9.639 1.00 89.31 92 ILE A C 1
ATOM 782 O O . ILE A 1 92 ? 0.541 5.484 -10.533 1.00 89.31 92 ILE A O 1
ATOM 786 N N . GLN A 1 93 ? -0.947 5.062 -8.912 1.00 87.12 93 GLN A N 1
ATOM 787 C CA . GLN A 1 93 ? -0.964 3.627 -9.171 1.00 87.12 93 GLN A CA 1
ATOM 788 C C . GLN A 1 93 ? -1.462 3.319 -10.591 1.00 87.12 93 GLN A C 1
ATOM 790 O O . GLN A 1 93 ? -0.854 2.506 -11.289 1.00 87.12 93 GLN A O 1
ATOM 795 N N . LYS A 1 94 ? -2.548 3.962 -11.041 1.00 86.50 94 LYS A N 1
ATOM 796 C CA . LYS A 1 94 ? -3.074 3.792 -12.405 1.00 86.50 94 LYS A CA 1
ATOM 797 C C . LYS A 1 94 ? -2.070 4.263 -13.453 1.00 86.50 94 LYS A C 1
ATOM 799 O O . LYS A 1 94 ? -1.882 3.565 -14.448 1.00 86.50 94 LYS A O 1
ATOM 804 N N . GLU A 1 95 ? -1.409 5.397 -13.223 1.00 89.88 95 GLU A N 1
ATOM 805 C CA . GLU A 1 95 ? -0.350 5.898 -14.104 1.00 89.88 95 GLU A CA 1
ATOM 806 C C . GLU A 1 95 ? 0.792 4.881 -14.233 1.00 89.88 95 GLU A C 1
ATOM 808 O O . GLU A 1 95 ? 1.191 4.532 -15.346 1.00 89.88 95 GLU A O 1
ATOM 813 N N . LEU A 1 96 ? 1.283 4.363 -13.103 1.00 90.19 96 LEU A N 1
ATOM 814 C CA . LEU A 1 96 ? 2.337 3.354 -13.074 1.00 90.19 96 LEU A CA 1
ATOM 815 C C . LEU A 1 96 ? 1.927 2.107 -13.865 1.00 90.19 96 LEU A C 1
ATOM 817 O O . LEU A 1 96 ? 2.682 1.650 -14.721 1.00 90.19 96 LEU A O 1
ATOM 821 N N . ILE A 1 97 ? 0.721 1.581 -13.628 1.00 88.00 97 ILE A N 1
ATOM 822 C CA . ILE A 1 97 ? 0.201 0.411 -14.352 1.00 88.00 97 ILE A CA 1
ATOM 823 C C . ILE A 1 97 ? 0.120 0.688 -15.859 1.00 88.00 97 ILE A C 1
ATOM 825 O O . ILE A 1 97 ? 0.452 -0.190 -16.650 1.00 88.00 97 ILE A O 1
ATOM 829 N N . ALA A 1 98 ? -0.296 1.891 -16.262 1.00 88.94 98 ALA A N 1
ATOM 830 C CA . ALA A 1 98 ? -0.424 2.263 -17.669 1.00 88.94 98 ALA A CA 1
ATOM 831 C C . ALA A 1 98 ? 0.930 2.386 -18.391 1.00 88.94 98 ALA A C 1
ATOM 833 O O . ALA A 1 98 ? 0.996 2.154 -19.599 1.00 88.94 98 ALA A O 1
ATOM 834 N N . LYS A 1 99 ? 1.999 2.752 -17.671 1.00 89.50 99 LYS A N 1
ATOM 835 C CA . LYS A 1 99 ? 3.363 2.871 -18.218 1.00 89.50 99 LYS A CA 1
ATOM 836 C C . LYS A 1 99 ? 4.115 1.541 -18.271 1.00 89.50 99 LYS A C 1
ATOM 838 O O . LYS A 1 99 ? 5.047 1.397 -19.057 1.00 89.50 99 LYS A O 1
ATOM 843 N N . ILE A 1 100 ? 3.726 0.577 -17.442 1.00 89.38 100 ILE A N 1
ATOM 844 C CA . ILE A 1 100 ? 4.335 -0.755 -17.390 1.00 89.38 100 ILE A CA 1
ATOM 845 C C . ILE A 1 100 ? 3.861 -1.610 -18.572 1.00 89.38 100 ILE A C 1
ATOM 847 O O . ILE A 1 100 ? 2.731 -1.497 -19.044 1.00 89.38 100 ILE A O 1
ATOM 851 N N . SER A 1 101 ? 4.726 -2.514 -19.040 1.00 79.56 101 SER A N 1
ATOM 852 C CA . SER A 1 101 ? 4.374 -3.479 -20.083 1.00 79.56 101 SER A CA 1
ATOM 853 C C . SER A 1 101 ? 3.098 -4.274 -19.733 1.00 79.56 101 SER A C 1
ATOM 855 O O . SER A 1 101 ? 3.015 -4.859 -18.649 1.00 79.56 101 SER A O 1
ATOM 857 N N . PRO A 1 102 ? 2.125 -4.402 -20.659 1.00 71.88 102 PRO A N 1
ATOM 858 C CA . PRO A 1 102 ? 0.848 -5.079 -20.402 1.00 71.88 102 PRO A CA 1
ATOM 859 C C . PRO A 1 102 ? 0.986 -6.579 -20.092 1.00 71.88 102 PRO A C 1
ATOM 861 O O . PRO A 1 102 ? 0.052 -7.190 -19.577 1.00 71.88 102 PRO A O 1
ATOM 864 N N . PHE A 1 103 ? 2.146 -7.179 -20.375 1.00 71.81 103 PHE A N 1
ATOM 865 C CA . PHE A 1 103 ? 2.454 -8.583 -20.079 1.00 71.81 103 PHE A CA 1
ATOM 866 C C . PHE A 1 103 ? 3.409 -8.747 -18.892 1.00 71.81 103 PHE A C 1
ATOM 868 O O . PHE A 1 103 ? 4.044 -9.793 -18.744 1.00 71.81 103 PHE A O 1
ATOM 875 N N . TYR A 1 104 ? 3.553 -7.720 -18.053 1.00 80.44 104 TYR A N 1
ATOM 876 C CA . TYR A 1 104 ? 4.483 -7.766 -16.937 1.00 80.44 104 TYR A CA 1
ATOM 877 C C . TYR A 1 104 ? 4.046 -8.789 -15.876 1.00 80.44 104 TYR A C 1
ATOM 879 O O . TYR A 1 104 ? 3.107 -8.581 -15.107 1.00 80.44 104 TYR A O 1
ATOM 887 N N . ALA A 1 105 ? 4.763 -9.914 -15.821 1.00 80.31 105 ALA A N 1
ATOM 888 C CA . ALA A 1 105 ? 4.413 -11.069 -14.993 1.00 80.31 105 ALA A CA 1
ATOM 889 C C . ALA A 1 105 ? 4.417 -10.782 -13.480 1.00 80.31 105 ALA A C 1
ATOM 891 O O . ALA A 1 105 ? 3.753 -11.482 -12.716 1.00 80.31 105 ALA A O 1
ATOM 892 N N . ARG A 1 106 ? 5.146 -9.748 -13.040 1.00 82.19 106 ARG A N 1
ATOM 893 C CA . ARG A 1 106 ? 5.318 -9.391 -11.622 1.00 82.19 106 ARG A CA 1
ATOM 894 C C . ARG A 1 106 ? 4.495 -8.173 -11.210 1.00 82.19 106 ARG A C 1
ATOM 896 O O . ARG A 1 106 ? 4.789 -7.550 -10.195 1.00 82.19 106 ARG A O 1
ATOM 903 N N . LEU A 1 107 ? 3.426 -7.855 -11.946 1.00 82.56 107 LEU A N 1
ATOM 904 C CA . LEU A 1 107 ? 2.557 -6.714 -11.641 1.00 82.56 107 LEU A CA 1
ATOM 905 C C . LEU A 1 107 ? 2.062 -6.724 -10.187 1.00 82.56 107 LEU A C 1
ATOM 907 O O . LEU A 1 107 ? 2.125 -5.707 -9.510 1.00 82.56 107 LEU A O 1
ATOM 911 N N . LYS A 1 108 ? 1.637 -7.884 -9.670 1.00 82.50 108 LYS A N 1
ATOM 912 C CA . LYS A 1 108 ? 1.190 -8.008 -8.272 1.00 82.50 108 LYS A CA 1
ATOM 913 C C . LYS A 1 108 ? 2.280 -7.607 -7.274 1.00 82.50 108 LYS A C 1
ATOM 915 O O . LYS A 1 108 ? 1.983 -6.970 -6.268 1.00 82.50 108 LYS A O 1
ATOM 920 N N . GLU A 1 109 ? 3.522 -7.994 -7.545 1.00 85.38 109 GLU A N 1
ATOM 921 C CA . GLU A 1 109 ? 4.653 -7.642 -6.695 1.00 85.38 109 GLU A CA 1
ATOM 922 C C . GLU A 1 109 ? 4.939 -6.148 -6.784 1.00 85.38 109 GLU A C 1
ATOM 924 O O . GLU A 1 109 ? 5.037 -5.505 -5.749 1.00 85.38 109 GLU A O 1
ATOM 929 N N . LEU A 1 110 ? 4.956 -5.574 -7.991 1.00 86.75 110 LEU A N 1
ATOM 930 C CA . LEU A 1 110 ? 5.131 -4.135 -8.192 1.00 86.75 110 LEU A CA 1
ATOM 931 C C . LEU A 1 110 ? 4.097 -3.312 -7.415 1.00 86.75 110 LEU A C 1
ATOM 933 O O . LEU A 1 110 ? 4.468 -2.356 -6.740 1.00 86.75 110 LEU A O 1
ATOM 937 N N . ILE A 1 111 ? 2.825 -3.713 -7.451 1.00 86.44 111 ILE A N 1
ATOM 938 C CA . ILE A 1 111 ? 1.761 -3.054 -6.683 1.00 86.44 111 ILE A CA 1
ATOM 939 C C . ILE A 1 111 ? 1.992 -3.176 -5.175 1.00 86.44 111 ILE A C 1
ATOM 941 O O . ILE A 1 111 ? 1.774 -2.211 -4.443 1.00 86.44 111 ILE A O 1
ATOM 945 N N . GLN A 1 112 ? 2.479 -4.324 -4.701 1.00 84.06 112 GLN A N 1
ATOM 946 C CA . GLN A 1 112 ? 2.852 -4.474 -3.297 1.00 84.06 112 GLN A CA 1
ATOM 947 C C . GLN A 1 112 ? 4.007 -3.545 -2.919 1.00 84.06 112 GLN A C 1
ATOM 949 O O . GLN A 1 112 ? 3.930 -2.851 -1.911 1.00 84.06 112 GLN A O 1
ATOM 954 N N . VAL A 1 113 ? 5.061 -3.483 -3.735 1.00 87.75 113 VAL A N 1
ATOM 955 C CA . VAL A 1 113 ? 6.204 -2.611 -3.444 1.00 87.75 113 VAL A CA 1
ATOM 956 C C . VAL A 1 113 ? 5.819 -1.138 -3.510 1.00 87.75 113 VAL A C 1
ATOM 958 O O . VAL A 1 113 ? 6.307 -0.360 -2.702 1.00 87.75 113 VAL A O 1
ATOM 961 N N . PHE A 1 114 ? 4.926 -0.759 -4.422 1.00 89.25 114 PHE A N 1
ATOM 962 C CA . PHE A 1 114 ? 4.362 0.587 -4.479 1.00 89.25 114 PHE A CA 1
ATOM 963 C C . PHE A 1 114 ? 3.680 0.970 -3.155 1.00 89.25 114 PHE A C 1
ATOM 965 O O . PHE A 1 114 ? 3.965 2.036 -2.613 1.00 89.25 114 PHE A O 1
ATOM 972 N N . MET A 1 115 ? 2.851 0.081 -2.590 1.00 85.25 115 MET A N 1
ATOM 973 C CA . MET A 1 115 ? 2.242 0.286 -1.266 1.00 85.25 115 MET A CA 1
ATOM 974 C C . MET A 1 115 ? 3.290 0.410 -0.158 1.00 85.25 115 MET A C 1
ATOM 976 O O . MET A 1 115 ? 3.198 1.307 0.678 1.00 85.25 115 MET A O 1
ATOM 980 N N . ASP A 1 116 ? 4.295 -0.466 -0.157 1.00 84.50 116 ASP A N 1
ATOM 981 C CA . ASP A 1 116 ? 5.367 -0.435 0.843 1.00 84.50 116 ASP A CA 1
ATOM 982 C C . ASP A 1 116 ? 6.156 0.886 0.770 1.00 84.50 116 ASP A C 1
ATOM 984 O O . ASP A 1 116 ? 6.538 1.442 1.798 1.00 84.50 116 ASP A O 1
ATOM 988 N N . LEU A 1 117 ? 6.371 1.409 -0.440 1.00 88.75 117 LEU A N 1
ATOM 989 C CA . LEU A 1 117 ? 7.081 2.662 -0.688 1.00 88.75 117 LEU A CA 1
ATOM 990 C C . LEU A 1 117 ? 6.267 3.878 -0.229 1.00 88.75 117 LEU A C 1
ATOM 992 O O . LEU A 1 117 ? 6.803 4.743 0.458 1.00 88.75 117 LEU A O 1
ATOM 996 N N . TRP A 1 118 ? 4.969 3.900 -0.544 1.00 85.62 118 TRP A N 1
ATOM 997 C CA . TRP A 1 118 ? 4.036 4.926 -0.074 1.00 85.62 118 TRP A CA 1
ATOM 998 C C . TRP A 1 118 ? 3.994 4.990 1.457 1.00 85.62 118 TRP A C 1
ATOM 1000 O O . TRP A 1 118 ? 4.192 6.050 2.048 1.00 85.62 118 TRP A O 1
ATOM 1010 N N . ASN A 1 119 ? 3.817 3.840 2.115 1.00 80.69 119 ASN A N 1
ATOM 1011 C CA . ASN A 1 119 ? 3.814 3.751 3.578 1.00 80.69 119 ASN A CA 1
ATOM 1012 C C . ASN A 1 119 ? 5.172 4.130 4.186 1.00 80.69 119 ASN A C 1
ATOM 1014 O O . ASN A 1 119 ? 5.223 4.744 5.250 1.00 80.69 119 ASN A O 1
ATOM 1018 N N . GLY A 1 120 ? 6.269 3.795 3.502 1.00 80.69 120 GLY A N 1
ATOM 1019 C CA . GLY A 1 120 ? 7.611 4.220 3.885 1.00 80.69 120 GLY A CA 1
ATOM 1020 C C . GLY A 1 120 ? 7.744 5.742 3.923 1.00 80.69 120 GLY A C 1
ATOM 1021 O O . GLY A 1 120 ? 8.270 6.275 4.894 1.00 80.69 120 GLY A O 1
ATOM 1022 N N . PHE A 1 121 ? 7.209 6.456 2.933 1.00 82.44 121 PHE A N 1
ATOM 1023 C CA . PHE A 1 121 ? 7.241 7.920 2.939 1.00 82.44 121 PHE A CA 1
ATOM 1024 C C . PHE A 1 121 ? 6.285 8.549 3.944 1.00 82.44 121 PHE A C 1
ATOM 1026 O O . PHE A 1 121 ? 6.660 9.537 4.566 1.00 82.44 121 PHE A O 1
ATOM 1033 N N . LEU A 1 122 ? 5.111 7.957 4.186 1.00 75.94 122 LEU A N 1
ATOM 1034 C CA . LEU A 1 122 ? 4.252 8.384 5.297 1.00 75.94 122 LEU A CA 1
ATOM 1035 C C . LEU A 1 122 ? 5.002 8.329 6.633 1.00 75.94 122 LEU A C 1
ATOM 1037 O O . LEU A 1 122 ? 4.843 9.216 7.464 1.00 75.94 122 LEU A O 1
ATOM 1041 N N . SER A 1 123 ? 5.888 7.343 6.815 1.00 68.56 123 SER A N 1
ATOM 1042 C CA . SER A 1 123 ? 6.718 7.255 8.021 1.00 68.56 123 SER A CA 1
ATOM 1043 C C . SER A 1 123 ? 7.771 8.361 8.168 1.00 68.56 123 SER A C 1
ATOM 1045 O O . SER A 1 123 ? 8.299 8.557 9.262 1.00 68.56 123 SER A O 1
ATOM 1047 N N . GLU A 1 124 ? 8.056 9.111 7.098 1.00 73.88 124 GLU A N 1
ATOM 1048 C CA . GLU A 1 124 ? 8.916 10.300 7.132 1.00 73.88 124 GLU A CA 1
ATOM 1049 C C . GLU A 1 124 ? 8.157 11.566 7.584 1.00 73.88 124 GLU A C 1
ATOM 1051 O O . GLU A 1 124 ? 8.791 12.589 7.865 1.00 73.88 124 GLU A O 1
ATOM 1056 N N . GLU A 1 125 ? 6.820 11.528 7.669 1.00 68.44 125 GLU A N 1
ATOM 1057 C CA . GLU A 1 125 ? 6.001 12.665 8.092 1.00 68.44 125 GLU A CA 1
ATOM 1058 C C . GLU A 1 125 ? 6.246 13.010 9.572 1.00 68.44 125 GLU A C 1
ATOM 1060 O O . GLU A 1 125 ? 6.318 12.151 10.458 1.00 68.44 125 GLU A O 1
ATOM 1065 N N . LYS A 1 126 ? 6.363 14.307 9.876 1.00 56.34 126 LYS A N 1
ATOM 1066 C CA . LYS A 1 126 ? 6.502 14.766 11.263 1.00 56.34 126 LYS A CA 1
ATOM 1067 C C . LYS A 1 126 ? 5.212 14.487 12.032 1.00 56.34 126 LYS A C 1
ATOM 1069 O O . LYS A 1 126 ? 4.196 15.113 11.764 1.00 56.34 126 LYS A O 1
ATOM 1074 N N . GLY A 1 127 ? 5.300 13.621 13.039 1.00 59.03 127 GLY A N 1
ATOM 1075 C CA . GLY A 1 127 ? 4.144 13.186 13.827 1.00 59.03 127 GLY A CA 1
ATOM 1076 C C . GLY A 1 127 ? 3.565 11.845 13.378 1.00 59.03 127 GLY A C 1
ATOM 1077 O O . GLY A 1 127 ? 2.543 11.432 13.919 1.00 59.03 127 GLY A O 1
ATOM 1078 N N . TYR A 1 128 ? 4.216 11.143 12.440 1.00 59.62 128 TYR A N 1
ATOM 1079 C CA . TYR A 1 128 ? 3.823 9.790 12.072 1.00 59.62 128 TYR A CA 1
ATOM 1080 C C . TYR A 1 128 ? 3.861 8.853 13.282 1.00 59.62 128 TYR A C 1
ATOM 1082 O O . TYR A 1 128 ? 4.903 8.632 13.903 1.00 59.62 128 TYR A O 1
ATOM 1090 N N . VAL A 1 129 ? 2.706 8.261 13.573 1.00 63.12 129 VAL A N 1
ATOM 1091 C CA . VAL A 1 129 ? 2.561 7.197 14.559 1.00 63.12 129 VAL A CA 1
ATOM 1092 C C . VAL A 1 129 ? 2.325 5.893 13.816 1.00 63.12 129 VAL A C 1
ATOM 1094 O O . VAL A 1 129 ? 1.249 5.658 13.252 1.00 63.12 129 VAL A O 1
ATOM 1097 N N . GLU A 1 130 ? 3.329 5.019 13.858 1.00 67.31 130 GLU A N 1
ATOM 1098 C CA . GLU A 1 130 ? 3.247 3.689 13.264 1.00 67.31 130 GLU A CA 1
ATOM 1099 C C . GLU A 1 130 ? 2.005 2.951 13.774 1.00 67.31 130 GLU A C 1
ATOM 1101 O O . GLU A 1 130 ? 1.680 3.007 14.961 1.00 67.31 130 GLU A O 1
ATOM 1106 N N . ARG A 1 131 ? 1.281 2.265 12.887 1.00 70.75 131 ARG A N 1
ATOM 1107 C CA . ARG A 1 131 ? 0.105 1.475 13.274 1.00 70.75 131 ARG A CA 1
ATOM 1108 C C . ARG A 1 131 ? 0.484 0.324 14.195 1.00 70.75 131 ARG A C 1
ATOM 1110 O O . ARG A 1 131 ? 1.534 -0.295 14.036 1.00 70.75 131 ARG A O 1
ATOM 1117 N N . GLY A 1 132 ? -0.393 0.029 15.148 1.00 70.50 132 GLY A N 1
ATOM 1118 C CA . GLY A 1 132 ? -0.186 -1.103 16.043 1.00 70.50 132 GLY A CA 1
ATOM 1119 C C . GLY A 1 132 ? -0.407 -2.431 15.313 1.00 70.50 132 GLY A C 1
ATOM 1120 O O . GLY A 1 132 ? -1.037 -2.459 14.251 1.00 70.50 132 GLY A O 1
ATOM 1121 N N . PRO A 1 133 ? 0.120 -3.552 15.829 1.00 70.94 133 PRO A N 1
ATOM 1122 C CA . PRO A 1 133 ? -0.109 -4.860 15.224 1.00 70.94 133 PRO A CA 1
ATOM 1123 C C . PRO A 1 133 ? -1.601 -5.211 15.127 1.00 70.94 133 PRO A C 1
ATOM 1125 O O . PRO A 1 133 ? -2.013 -5.788 14.119 1.00 70.94 133 PRO A O 1
ATOM 1128 N N . ILE A 1 134 ? -2.420 -4.848 16.120 1.00 73.50 134 ILE A N 1
ATOM 1129 C CA . ILE A 1 134 ? -3.864 -5.109 16.084 1.00 73.50 134 ILE A CA 1
ATOM 1130 C C . ILE A 1 134 ? -4.545 -4.181 15.074 1.00 73.50 134 ILE A C 1
ATOM 1132 O O . ILE A 1 134 ? -5.330 -4.654 14.250 1.00 73.50 134 ILE A O 1
ATOM 1136 N N . GLU A 1 135 ? -4.198 -2.893 15.071 1.00 74.81 135 GLU A N 1
ATOM 1137 C CA . GLU A 1 135 ? -4.664 -1.925 14.075 1.00 74.81 135 GLU A CA 1
ATOM 1138 C C . GLU A 1 135 ? -4.391 -2.402 12.641 1.00 74.81 135 GLU A C 1
ATOM 1140 O O . GLU A 1 135 ? -5.301 -2.421 11.814 1.00 74.81 135 GLU A O 1
ATOM 1145 N N . ASN A 1 136 ? -3.180 -2.882 12.352 1.00 69.25 136 ASN A N 1
ATOM 1146 C CA . ASN A 1 136 ? -2.817 -3.395 11.028 1.00 69.25 136 ASN A CA 1
ATOM 1147 C C . ASN A 1 136 ? -3.674 -4.590 10.594 1.00 69.25 136 ASN A C 1
ATOM 1149 O O . ASN A 1 136 ? -4.108 -4.664 9.438 1.00 69.25 136 ASN A O 1
ATOM 1153 N N . ILE A 1 137 ? -3.937 -5.524 11.512 1.00 71.38 137 ILE A N 1
ATOM 1154 C CA . ILE A 1 137 ? -4.770 -6.699 11.235 1.00 71.38 137 ILE A CA 1
ATOM 1155 C C . ILE A 1 137 ? -6.215 -6.273 10.963 1.00 71.38 137 ILE A C 1
ATOM 1157 O O . ILE A 1 137 ? -6.817 -6.743 9.996 1.00 71.38 137 ILE A O 1
ATOM 1161 N N . LEU A 1 138 ? -6.767 -5.373 11.780 1.00 73.88 138 LEU A N 1
ATOM 1162 C CA . LEU A 1 138 ? -8.159 -4.939 11.664 1.00 73.88 138 LEU A CA 1
ATOM 1163 C C . LEU A 1 138 ? -8.398 -4.080 10.420 1.00 73.88 138 LEU A C 1
ATOM 1165 O O . LEU A 1 138 ? -9.381 -4.311 9.721 1.00 73.88 138 LEU A O 1
ATOM 1169 N N . VAL A 1 139 ? -7.481 -3.173 10.075 1.00 74.12 139 VAL A N 1
ATOM 1170 C CA . VAL A 1 139 ? -7.543 -2.406 8.818 1.00 74.12 139 VAL A CA 1
ATOM 1171 C C . VAL A 1 139 ? -7.464 -3.345 7.611 1.00 74.12 139 VAL A C 1
ATOM 1173 O O . VAL A 1 139 ? -8.274 -3.246 6.688 1.00 74.12 139 VAL A O 1
ATOM 1176 N N . SER A 1 140 ? -6.561 -4.331 7.635 1.00 68.69 140 SER A N 1
ATOM 1177 C CA . SER A 1 140 ? -6.471 -5.338 6.568 1.00 68.69 140 SER A CA 1
ATOM 1178 C C . SER A 1 140 ? -7.752 -6.173 6.453 1.00 68.69 140 SER A C 1
ATOM 1180 O O . SER A 1 140 ? -8.209 -6.489 5.350 1.00 68.69 140 SER A O 1
ATOM 1182 N N . ALA A 1 141 ? -8.364 -6.542 7.581 1.00 72.31 141 ALA A N 1
ATOM 1183 C CA . ALA A 1 141 ? -9.636 -7.257 7.605 1.00 72.31 141 ALA A CA 1
ATOM 1184 C C . ALA A 1 141 ? -10.785 -6.399 7.048 1.00 72.31 141 ALA A C 1
ATOM 1186 O O . ALA A 1 141 ? -11.587 -6.904 6.256 1.00 72.31 141 ALA A O 1
ATOM 1187 N N . ALA A 1 142 ? -10.821 -5.106 7.381 1.00 71.38 142 ALA A N 1
ATOM 1188 C CA . ALA A 1 142 ? -11.790 -4.146 6.860 1.00 71.38 142 ALA A CA 1
ATOM 1189 C C . ALA A 1 142 ? -11.681 -4.007 5.333 1.00 71.38 142 ALA A C 1
ATOM 1191 O O . ALA A 1 142 ? -12.679 -4.147 4.626 1.00 71.38 142 ALA A O 1
ATOM 1192 N N . MET A 1 143 ? -10.465 -3.848 4.800 1.00 70.25 143 MET A N 1
ATOM 1193 C CA . MET A 1 143 ? -10.228 -3.791 3.352 1.00 70.25 143 MET A CA 1
ATOM 1194 C C . MET A 1 143 ? -10.720 -5.061 2.646 1.00 70.25 143 MET A C 1
ATOM 1196 O O . MET A 1 143 ? -11.427 -4.987 1.639 1.00 70.25 143 MET A O 1
ATOM 1200 N N . ASN A 1 144 ? -10.419 -6.239 3.202 1.00 70.12 144 ASN A N 1
ATOM 1201 C CA . ASN A 1 144 ? -10.911 -7.513 2.670 1.00 70.12 144 ASN A CA 1
ATOM 1202 C C . ASN A 1 144 ? -12.445 -7.609 2.708 1.00 70.12 144 ASN A C 1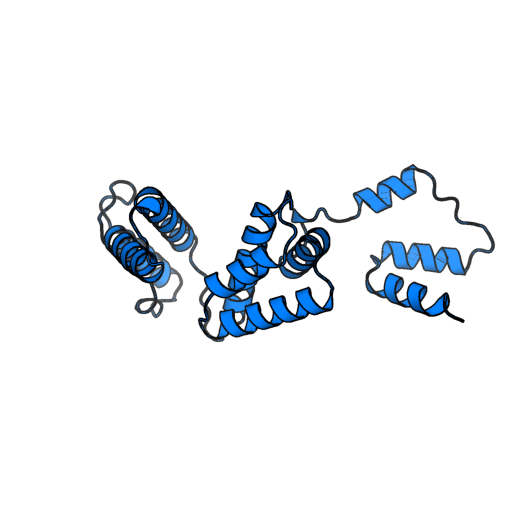
ATOM 1204 O O . ASN A 1 144 ? -13.062 -8.143 1.781 1.00 70.12 144 ASN A O 1
ATOM 1208 N N . TYR A 1 145 ? -13.077 -7.107 3.771 1.00 75.75 145 TYR A N 1
ATOM 1209 C CA . TYR A 1 145 ? -14.531 -7.054 3.883 1.00 75.75 145 TYR A CA 1
ATOM 1210 C C . TYR A 1 145 ? -15.141 -6.163 2.794 1.00 75.75 145 TYR A C 1
ATOM 1212 O O . TYR A 1 145 ? -16.045 -6.610 2.081 1.00 75.75 145 TYR A O 1
ATOM 1220 N N . VAL A 1 146 ? -14.612 -4.949 2.616 1.00 69.69 146 VAL A N 1
ATOM 1221 C CA . VAL A 1 146 ? -15.055 -4.001 1.584 1.00 69.69 146 VAL A CA 1
ATOM 1222 C C . VAL A 1 146 ? -14.917 -4.619 0.195 1.00 69.69 146 VAL A C 1
ATOM 1224 O O . VAL A 1 146 ? -15.900 -4.670 -0.540 1.00 69.69 146 VAL A O 1
ATOM 1227 N N . GLN A 1 147 ? -13.757 -5.192 -0.138 1.00 70.00 147 GLN A N 1
ATOM 1228 C CA . GLN A 1 147 ? -13.520 -5.834 -1.438 1.00 70.00 147 GLN A CA 1
ATOM 1229 C C . GLN A 1 147 ? -14.509 -6.968 -1.738 1.00 70.00 147 GLN A C 1
ATOM 1231 O O . GLN A 1 147 ? -14.940 -7.135 -2.877 1.00 70.00 147 GLN A O 1
ATOM 1236 N N . ARG A 1 148 ? -14.905 -7.749 -0.724 1.00 74.94 148 ARG A N 1
ATOM 1237 C CA . ARG A 1 148 ? -15.893 -8.832 -0.885 1.00 74.94 148 ARG A CA 1
ATOM 1238 C C . ARG A 1 148 ? -17.323 -8.322 -1.033 1.00 74.94 148 ARG A C 1
ATOM 1240 O O . ARG A 1 148 ? -18.163 -9.023 -1.598 1.00 74.94 148 ARG A O 1
ATOM 1247 N N . LYS A 1 149 ? -17.632 -7.156 -0.464 1.00 79.38 149 LYS A N 1
ATOM 1248 C CA . LYS A 1 149 ? -18.984 -6.583 -0.449 1.00 79.38 149 LYS A CA 1
ATOM 1249 C C . LYS A 1 149 ? -19.242 -5.648 -1.620 1.00 79.38 149 LYS A C 1
ATOM 1251 O O . LYS A 1 149 ? -20.382 -5.579 -2.084 1.00 79.38 149 LYS A O 1
ATOM 1256 N N . ILE A 1 150 ? -18.213 -4.972 -2.114 1.00 76.50 150 ILE A N 1
ATOM 1257 C CA . ILE A 1 150 ? -18.348 -4.046 -3.223 1.00 76.50 150 ILE A CA 1
ATOM 1258 C C . ILE A 1 150 ? -18.458 -4.820 -4.536 1.00 76.50 150 ILE A C 1
ATOM 1260 O O . ILE A 1 150 ? -17.592 -5.602 -4.922 1.00 76.50 150 ILE A O 1
ATOM 1264 N N . ASN A 1 151 ? -19.571 -4.629 -5.239 1.00 73.75 151 ASN A N 1
ATOM 1265 C CA . ASN A 1 151 ? -19.749 -5.204 -6.565 1.00 73.75 151 ASN A CA 1
ATOM 1266 C C . ASN A 1 151 ? -19.436 -4.141 -7.613 1.00 73.75 151 ASN A C 1
ATOM 1268 O O . ASN A 1 151 ? -20.330 -3.406 -8.029 1.00 73.75 151 ASN A O 1
ATOM 1272 N N . LEU A 1 152 ? -18.184 -4.104 -8.067 1.00 67.81 152 LEU A N 1
ATOM 1273 C CA . LEU A 1 152 ? -17.697 -3.127 -9.048 1.00 67.81 152 LEU A CA 1
ATOM 1274 C C . LEU A 1 152 ? -18.543 -3.087 -10.333 1.00 67.81 152 LEU A C 1
ATOM 1276 O O . LEU A 1 152 ? -18.706 -2.028 -10.923 1.00 67.81 152 LEU A O 1
ATOM 1280 N N . LYS A 1 153 ? -19.179 -4.201 -10.730 1.00 69.25 153 LYS A N 1
ATOM 1281 C CA . LYS A 1 153 ? -20.042 -4.250 -11.928 1.00 69.25 153 LYS A CA 1
ATOM 1282 C C . LYS A 1 153 ? -21.325 -3.421 -11.796 1.00 69.25 153 LYS A C 1
ATOM 1284 O O . LYS A 1 153 ? -21.981 -3.165 -12.803 1.00 69.25 153 LYS A O 1
ATOM 1289 N N . LYS A 1 154 ? -21.720 -3.040 -10.576 1.00 71.81 154 LYS A N 1
ATOM 1290 C CA . LYS A 1 154 ? -22.923 -2.230 -10.317 1.00 71.81 154 LYS A CA 1
ATOM 1291 C C . LYS A 1 154 ? -22.674 -0.725 -10.399 1.00 71.81 154 LYS A C 1
ATOM 1293 O O . LYS A 1 154 ? -23.643 0.029 -10.440 1.00 71.81 154 LYS A O 1
ATOM 1298 N N . TYR A 1 155 ? -21.420 -0.287 -10.446 1.00 67.88 155 TYR A N 1
ATOM 1299 C CA . TYR A 1 155 ? -21.070 1.127 -10.411 1.00 67.88 155 TYR A CA 1
ATOM 1300 C C . TYR A 1 155 ? -20.433 1.536 -11.739 1.00 67.88 155 TYR A C 1
ATOM 1302 O O . TYR A 1 155 ? -19.556 0.856 -12.258 1.00 67.88 155 TYR A O 1
ATOM 1310 N N . ARG A 1 156 ? -20.912 2.646 -12.309 1.00 67.81 156 ARG A N 1
ATOM 1311 C CA . ARG A 1 156 ? -20.348 3.263 -13.525 1.00 67.81 156 ARG A CA 1
ATOM 1312 C C . ARG A 1 156 ? -19.467 4.482 -13.226 1.00 67.81 156 ARG A C 1
ATOM 1314 O O . ARG A 1 156 ? -18.896 5.036 -14.153 1.00 67.81 156 ARG A O 1
ATOM 1321 N N . ASN A 1 157 ? -19.410 4.909 -11.964 1.00 72.94 157 ASN A N 1
ATOM 1322 C CA . ASN A 1 157 ? -18.636 6.056 -11.490 1.00 72.94 157 ASN A CA 1
ATOM 1323 C C . ASN A 1 157 ? -17.734 5.586 -10.337 1.00 72.94 157 ASN A C 1
ATOM 1325 O O . ASN A 1 157 ? -18.241 4.974 -9.395 1.00 72.94 157 ASN A O 1
ATOM 1329 N N . GLU A 1 158 ? -16.435 5.869 -10.435 1.00 70.12 158 GLU A N 1
ATOM 1330 C CA . GLU A 1 158 ? -15.420 5.555 -9.425 1.00 70.12 158 GLU A CA 1
ATOM 1331 C C . GLU A 1 158 ? -15.646 6.299 -8.098 1.00 70.12 158 GLU A C 1
ATOM 1333 O O . GLU A 1 158 ? -15.499 5.686 -7.046 1.00 70.12 158 GLU A O 1
ATOM 1338 N N . GLU A 1 159 ? -16.122 7.550 -8.110 1.00 73.00 159 GLU A N 1
ATOM 1339 C CA . GLU A 1 159 ? -16.440 8.301 -6.879 1.00 73.00 159 GLU A CA 1
ATOM 1340 C C . GLU A 1 159 ? -17.499 7.577 -6.045 1.00 73.00 159 GLU A C 1
ATOM 1342 O O . GLU A 1 159 ? -17.358 7.404 -4.839 1.00 73.00 159 GLU A O 1
ATOM 1347 N N . ARG A 1 160 ? -18.539 7.045 -6.702 1.00 74.00 160 ARG A N 1
ATOM 1348 C CA . ARG A 1 160 ? -19.592 6.277 -6.019 1.00 74.00 160 ARG A CA 1
ATOM 1349 C C . ARG A 1 160 ? -19.091 4.948 -5.462 1.00 74.00 160 ARG A C 1
ATOM 1351 O O . ARG A 1 160 ? -19.686 4.430 -4.522 1.00 74.00 160 ARG A O 1
ATOM 1358 N N . VAL A 1 161 ? -18.052 4.371 -6.065 1.00 76.38 161 VAL A N 1
ATOM 1359 C CA . VAL A 1 161 ? -17.383 3.181 -5.524 1.00 76.38 161 VAL A CA 1
ATOM 1360 C C . VAL A 1 161 ? -16.610 3.566 -4.267 1.00 76.38 161 VAL A C 1
ATOM 1362 O O . VAL A 1 161 ? -16.717 2.849 -3.278 1.00 76.38 161 VAL A O 1
ATOM 1365 N N . SER A 1 162 ? -15.899 4.698 -4.284 1.00 72.94 162 SER A N 1
ATOM 1366 C CA . SER A 1 162 ? -15.166 5.203 -3.117 1.00 72.94 162 SER A CA 1
ATOM 1367 C C . SER A 1 162 ? -16.102 5.509 -1.946 1.00 72.94 162 SER A C 1
ATOM 1369 O O . SER A 1 162 ? -15.924 4.956 -0.866 1.00 72.94 162 SER A O 1
ATOM 1371 N N . GLU A 1 163 ? -17.177 6.270 -2.175 1.00 78.38 163 GLU A N 1
ATOM 1372 C CA . GLU A 1 163 ? -18.154 6.601 -1.126 1.00 78.38 163 GLU A CA 1
ATOM 1373 C C . GLU A 1 163 ? -18.806 5.352 -0.509 1.00 78.38 163 GLU A C 1
ATOM 1375 O O . GLU A 1 163 ? -19.063 5.290 0.694 1.00 78.38 163 GLU A O 1
ATOM 1380 N N . GLU A 1 164 ? -19.123 4.344 -1.327 1.00 81.88 164 GLU A N 1
ATOM 1381 C CA . GLU A 1 164 ? -19.706 3.101 -0.822 1.00 81.88 164 GLU A CA 1
ATOM 1382 C C . GLU A 1 164 ? -18.668 2.258 -0.071 1.00 81.88 164 GLU A C 1
ATOM 1384 O O . GLU A 1 164 ? -18.995 1.635 0.941 1.00 81.88 164 GLU A O 1
ATOM 1389 N N . ALA A 1 165 ? -17.420 2.240 -0.544 1.00 75.50 165 ALA A N 1
ATOM 1390 C CA . ALA A 1 165 ? -16.315 1.572 0.128 1.00 75.50 165 ALA A CA 1
ATOM 1391 C C . ALA A 1 165 ? -16.077 2.165 1.522 1.00 75.50 165 ALA A C 1
ATOM 1393 O O . ALA A 1 165 ? -16.006 1.407 2.490 1.00 75.50 165 ALA A O 1
ATOM 1394 N N . GLU A 1 166 ? -16.050 3.494 1.635 1.00 78.56 166 GLU A N 1
ATOM 1395 C CA . GLU A 1 166 ? -15.936 4.213 2.907 1.00 78.56 166 GLU A CA 1
ATOM 1396 C C . GLU A 1 166 ? -17.099 3.877 3.842 1.00 78.56 166 GLU A C 1
ATOM 1398 O O . GLU A 1 166 ? -16.876 3.446 4.971 1.00 78.56 166 GLU A O 1
ATOM 1403 N N . LYS A 1 167 ? -18.350 3.939 3.364 1.00 85.81 167 LYS A N 1
ATOM 1404 C CA . LYS A 1 167 ? -19.526 3.565 4.176 1.00 85.81 167 LYS A CA 1
ATOM 1405 C C . LYS A 1 167 ? -19.470 2.122 4.669 1.00 85.81 167 LYS A C 1
ATOM 1407 O O . LYS A 1 167 ? -19.886 1.829 5.792 1.00 85.81 167 LYS A O 1
ATOM 1412 N N . LEU A 1 168 ? -19.010 1.196 3.828 1.00 82.81 168 LEU A N 1
ATOM 1413 C CA . LEU A 1 168 ? -18.855 -0.209 4.199 1.00 82.81 168 LEU A CA 1
ATOM 1414 C C . LEU A 1 168 ? -17.744 -0.403 5.232 1.00 82.81 168 LEU A C 1
ATOM 1416 O O . LEU A 1 168 ? -17.910 -1.243 6.119 1.00 82.81 168 LEU A O 1
ATOM 1420 N N . MET A 1 169 ? -16.650 0.349 5.109 1.00 78.56 169 MET A N 1
ATOM 1421 C CA . MET A 1 169 ? -15.535 0.334 6.049 1.00 78.56 169 MET A CA 1
ATOM 1422 C C . MET A 1 169 ? -15.967 0.879 7.411 1.00 78.56 169 MET A C 1
ATOM 1424 O O . MET A 1 169 ? -15.858 0.161 8.402 1.00 78.56 169 MET A O 1
ATOM 1428 N N . GLU A 1 170 ? -16.571 2.067 7.438 1.00 85.94 170 GLU A N 1
ATOM 1429 C CA . GLU A 1 170 ? -17.114 2.709 8.641 1.00 85.94 170 GLU A CA 1
ATOM 1430 C C . GLU A 1 170 ? -18.093 1.794 9.375 1.00 85.94 170 GLU A C 1
ATOM 1432 O O . GLU A 1 170 ? -17.936 1.475 10.555 1.00 85.94 170 GLU A O 1
ATOM 1437 N N . LYS A 1 171 ? -19.057 1.238 8.635 1.00 88.62 171 LYS A N 1
ATOM 1438 C CA . LYS A 1 171 ? -20.030 0.304 9.203 1.00 88.62 171 LYS A CA 1
ATOM 1439 C C . LYS A 1 171 ? -19.376 -0.946 9.788 1.00 88.62 171 LYS A C 1
ATOM 1441 O O . LYS A 1 171 ? -19.923 -1.532 10.719 1.00 88.62 171 LYS A O 1
ATOM 1446 N N . TRP A 1 172 ? -18.278 -1.419 9.205 1.00 88.38 172 TRP A N 1
ATOM 1447 C CA . TRP A 1 172 ? -17.565 -2.584 9.718 1.00 88.38 172 TRP A CA 1
ATOM 1448 C C . TRP A 1 172 ? -16.777 -2.243 10.986 1.00 88.38 172 TRP A C 1
ATOM 1450 O O . TRP A 1 172 ? -16.822 -3.021 11.936 1.00 88.38 172 TRP A O 1
ATOM 1460 N N . LEU A 1 173 ? -16.124 -1.078 11.022 1.00 83.88 173 LEU A N 1
ATOM 1461 C CA . LEU A 1 173 ? -15.338 -0.605 12.164 1.00 83.88 173 LEU A CA 1
ATOM 1462 C C . LEU A 1 173 ? -16.177 -0.415 13.432 1.00 83.88 173 LEU A C 1
ATOM 1464 O O . LEU A 1 173 ? -15.679 -0.677 14.528 1.00 83.88 173 LEU A O 1
ATOM 1468 N N . ASP A 1 174 ? -17.443 -0.030 13.274 1.00 90.50 174 ASP A N 1
ATOM 1469 C CA . ASP A 1 174 ? -18.372 0.201 14.385 1.00 90.50 174 ASP A CA 1
ATOM 1470 C C . ASP A 1 174 ? -19.215 -1.030 14.751 1.00 90.50 174 ASP A C 1
ATOM 1472 O O . ASP A 1 174 ? -19.962 -1.015 15.732 1.00 90.50 174 ASP A O 1
ATOM 1476 N N . LYS A 1 175 ? -19.136 -2.117 13.974 1.00 88.19 175 LYS A N 1
ATOM 1477 C CA . LYS A 1 175 ? -19.938 -3.314 14.231 1.00 88.19 175 LYS A CA 1
ATOM 1478 C C . LYS A 1 175 ? -19.247 -4.221 15.259 1.00 88.19 175 LYS A C 1
ATOM 1480 O O . LYS A 1 175 ? -18.131 -4.665 15.002 1.00 88.19 175 LYS A O 1
ATOM 1485 N N . PRO A 1 176 ? -19.932 -4.616 16.349 1.00 89.00 176 PRO A N 1
ATOM 1486 C CA . PRO A 1 176 ? -19.462 -5.669 17.245 1.00 89.00 1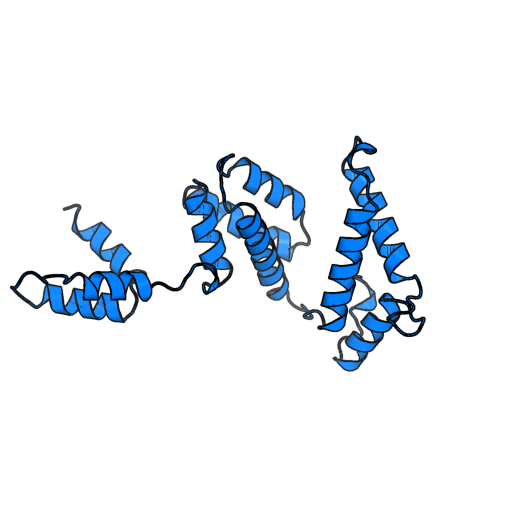76 PRO A CA 1
ATOM 1487 C C . PRO A 1 176 ? -19.142 -6.975 16.509 1.00 89.00 176 PRO A C 1
ATOM 1489 O O . PRO A 1 176 ? -19.977 -7.481 15.749 1.00 89.00 176 PRO A O 1
ATOM 1492 N N . LEU A 1 177 ? -17.952 -7.528 16.755 1.00 78.19 177 LEU A N 1
ATOM 1493 C CA . LEU A 1 177 ? -17.505 -8.807 16.196 1.00 78.19 177 LEU A CA 1
ATOM 1494 C C . LEU A 1 177 ? -17.338 -9.848 17.306 1.00 78.19 177 LEU A C 1
ATOM 1496 O O . LEU A 1 177 ? -16.760 -9.566 18.359 1.00 78.19 177 LEU A O 1
ATOM 1500 N N . GLU A 1 178 ? -17.827 -11.066 17.072 1.00 79.75 178 GLU A N 1
ATOM 1501 C CA . GLU A 1 178 ? -17.728 -12.167 18.040 1.00 79.75 178 GLU A CA 1
ATOM 1502 C C . GLU A 1 178 ? -16.266 -12.536 18.312 1.00 79.75 178 GLU A C 1
ATOM 1504 O O . GLU A 1 178 ? -15.881 -12.760 19.458 1.00 79.75 178 GLU A O 1
ATOM 1509 N N . GLU A 1 179 ? -15.424 -12.485 17.279 1.00 79.19 179 GLU A N 1
ATOM 1510 C CA . GLU A 1 179 ? -13.988 -12.757 17.341 1.00 79.19 179 GLU A CA 1
ATOM 1511 C C . GLU A 1 179 ? -13.229 -11.762 18.234 1.00 79.19 179 GLU A C 1
ATOM 1513 O O . GLU A 1 179 ? -12.134 -12.061 18.708 1.00 79.19 179 GLU A O 1
ATOM 1518 N N . LEU A 1 180 ? -13.818 -10.590 18.496 1.00 77.38 180 LEU A N 1
ATOM 1519 C CA . LEU A 1 180 ? -13.283 -9.556 19.387 1.00 77.38 180 LEU A CA 1
ATOM 1520 C C . LEU A 1 180 ? -13.959 -9.554 20.769 1.00 77.38 180 LEU A C 1
ATOM 1522 O O . LEU A 1 180 ? -13.801 -8.600 21.540 1.00 77.38 180 LEU A O 1
ATOM 1526 N N . GLY A 1 181 ? -14.708 -10.613 21.094 1.00 81.06 181 GLY A N 1
ATOM 1527 C CA . GLY A 1 181 ? -15.463 -10.731 22.340 1.00 81.06 181 GLY A CA 1
ATOM 1528 C C . GLY A 1 181 ? -16.704 -9.838 22.375 1.00 81.06 181 GLY A C 1
ATOM 1529 O O . GLY A 1 181 ? -17.074 -9.356 23.441 1.00 81.06 181 GLY A O 1
ATOM 1530 N N . GLY A 1 182 ? -17.313 -9.569 21.216 1.00 84.38 182 GLY A N 1
ATOM 1531 C CA . GLY A 1 182 ? -18.475 -8.685 21.092 1.00 84.38 182 GLY A CA 1
ATOM 1532 C C . GLY A 1 182 ? -18.130 -7.194 21.095 1.00 84.38 182 GLY A C 1
ATOM 1533 O O . GLY A 1 182 ? -19.024 -6.371 21.266 1.00 84.38 182 GLY A O 1
ATOM 1534 N N . ARG A 1 183 ? -16.855 -6.839 20.909 1.00 82.56 183 ARG A N 1
ATOM 1535 C CA . ARG A 1 183 ? -16.391 -5.448 20.791 1.00 82.56 183 ARG A CA 1
ATOM 1536 C C . ARG A 1 183 ? -16.299 -5.017 19.335 1.00 82.56 183 ARG A C 1
ATOM 1538 O O . ARG A 1 183 ? -16.124 -5.855 18.446 1.00 82.56 183 ARG A O 1
ATOM 1545 N N . ALA A 1 184 ? -16.413 -3.718 19.092 1.00 87.69 184 ALA A N 1
ATOM 1546 C CA . ALA A 1 184 ? -16.218 -3.159 17.762 1.00 87.69 184 ALA A CA 1
ATOM 1547 C C . ALA A 1 184 ? -14.713 -3.027 17.445 1.00 87.69 184 ALA A C 1
ATOM 1549 O O . ALA A 1 184 ? -13.927 -2.689 18.337 1.00 87.69 184 ALA A O 1
ATOM 1550 N N . PRO A 1 185 ? -14.276 -3.255 16.192 1.00 84.00 185 PRO A N 1
ATOM 1551 C CA . PRO A 1 185 ? -12.889 -3.045 15.780 1.00 84.00 185 PRO A CA 1
ATOM 1552 C C . PRO A 1 185 ? -12.329 -1.681 16.192 1.00 84.00 185 PRO A C 1
ATOM 1554 O O . PRO A 1 185 ? -11.214 -1.620 16.708 1.00 84.00 185 PRO A O 1
ATOM 1557 N N . ARG A 1 186 ? -13.112 -0.601 16.046 1.00 87.12 186 ARG A N 1
ATOM 1558 C CA . ARG A 1 186 ? -12.702 0.757 16.436 1.00 87.12 186 ARG A CA 1
ATOM 1559 C C . ARG A 1 186 ? -12.330 0.847 17.919 1.00 87.12 186 ARG A C 1
ATOM 1561 O O . ARG A 1 186 ? -11.324 1.460 18.260 1.00 87.12 186 ARG A O 1
ATOM 1568 N N . GLU A 1 187 ? -13.087 0.197 18.801 1.00 85.50 187 GLU A N 1
ATOM 1569 C CA . GLU A 1 187 ? -12.806 0.177 20.244 1.00 85.50 187 GLU A CA 1
ATOM 1570 C C . GLU A 1 187 ? -11.481 -0.528 20.550 1.0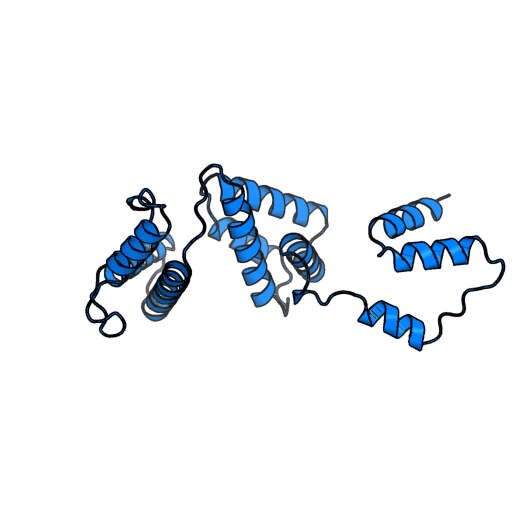0 85.50 187 GLU A C 1
ATOM 1572 O O . GLU A 1 187 ? -10.688 -0.047 21.358 1.00 85.50 187 GLU A O 1
ATOM 1577 N N . VAL A 1 188 ? -11.223 -1.651 19.875 1.00 83.31 188 VAL A N 1
ATOM 1578 C CA . VAL A 1 188 ? -9.994 -2.432 20.058 1.00 83.31 188 VAL A CA 1
ATOM 1579 C C . VAL A 1 188 ? -8.768 -1.667 19.548 1.00 83.31 188 VAL A C 1
ATOM 1581 O O . VAL A 1 188 ? -7.727 -1.680 20.205 1.00 83.31 188 VAL A O 1
ATOM 1584 N N . ILE A 1 189 ? -8.894 -0.959 18.420 1.00 79.50 189 ILE A N 1
ATOM 1585 C CA . ILE A 1 189 ? -7.829 -0.091 17.893 1.00 79.50 189 ILE A CA 1
ATOM 1586 C C . ILE A 1 189 ? -7.532 1.041 18.879 1.00 79.50 189 ILE A C 1
ATOM 1588 O O . ILE A 1 189 ? -6.375 1.277 19.220 1.00 79.50 189 ILE A O 1
ATOM 1592 N N . LEU A 1 190 ? -8.569 1.707 19.395 1.00 83.19 190 LEU A N 1
ATOM 1593 C CA . LEU A 1 190 ? -8.406 2.792 20.363 1.00 83.19 190 LEU A CA 1
ATOM 1594 C C . LEU A 1 190 ? -7.722 2.322 21.653 1.00 83.19 190 LEU A C 1
ATOM 1596 O O . LEU A 1 190 ? -6.882 3.041 22.192 1.00 83.19 190 LEU A O 1
ATOM 1600 N N . GLU A 1 191 ? -8.051 1.125 22.139 1.00 82.62 191 GLU A N 1
ATOM 1601 C CA . GLU A 1 191 ? -7.398 0.531 23.307 1.00 82.62 191 GLU A CA 1
ATOM 1602 C C . GLU A 1 191 ? -5.902 0.275 23.052 1.00 82.62 191 GLU A C 1
ATOM 1604 O O . GLU A 1 191 ? -5.064 0.564 23.909 1.00 82.62 191 GLU A O 1
ATOM 1609 N N . GLU A 1 192 ? -5.540 -0.219 21.864 1.00 80.38 192 GLU A N 1
ATOM 1610 C CA . GLU A 1 192 ? -4.140 -0.402 21.473 1.00 80.38 192 GLU A CA 1
ATOM 1611 C C . GLU A 1 192 ? -3.389 0.936 21.385 1.00 80.38 192 GLU A C 1
ATOM 1613 O O . GLU A 1 192 ? -2.300 1.059 21.951 1.00 80.38 192 GLU A O 1
ATOM 1618 N N . CYS A 1 193 ? -3.978 1.955 20.752 1.00 77.06 193 CYS A N 1
ATOM 1619 C CA . CYS A 1 193 ? -3.397 3.299 20.667 1.00 77.06 193 CYS A CA 1
ATOM 1620 C C . CYS A 1 193 ? -3.158 3.907 22.057 1.00 77.06 193 CYS A C 1
ATOM 1622 O O . CYS A 1 193 ? -2.085 4.447 22.325 1.00 77.06 193 CYS A O 1
ATOM 1624 N N . GLN A 1 194 ? -4.117 3.763 22.978 1.00 82.56 194 GLN A N 1
ATOM 1625 C CA . GLN A 1 194 ? -3.962 4.232 24.359 1.00 82.56 194 GLN A CA 1
ATOM 1626 C C . GLN A 1 194 ? -2.814 3.524 25.084 1.00 82.56 194 GLN A C 1
ATOM 1628 O O . GLN A 1 194 ? -2.019 4.182 25.753 1.00 82.56 194 GLN A O 1
ATOM 1633 N N . ARG A 1 195 ? -2.686 2.198 24.932 1.00 80.44 195 ARG A N 1
ATOM 1634 C CA . ARG A 1 195 ? -1.589 1.427 25.546 1.00 80.44 195 ARG A CA 1
ATOM 1635 C C . ARG A 1 195 ? -0.215 1.811 25.005 1.00 80.44 195 ARG A C 1
ATOM 1637 O O . ARG A 1 195 ? 0.764 1.704 25.737 1.00 80.44 195 ARG A O 1
ATOM 1644 N N . ARG A 1 196 ? -0.138 2.233 23.743 1.00 73.06 196 ARG A N 1
ATOM 1645 C CA . ARG A 1 196 ? 1.110 2.661 23.096 1.00 73.06 196 ARG A CA 1
ATOM 1646 C C . ARG A 1 196 ? 1.508 4.102 23.418 1.00 73.06 196 ARG A C 1
ATOM 1648 O O . ARG A 1 196 ? 2.645 4.471 23.159 1.00 73.06 196 ARG A O 1
ATOM 1655 N N . GLY A 1 197 ? 0.624 4.867 24.062 1.00 70.00 197 GLY A N 1
ATOM 1656 C CA . GLY A 1 197 ? 0.869 6.273 24.380 1.00 70.00 197 GLY A CA 1
ATOM 1657 C C . GLY A 1 197 ? 0.526 7.226 23.235 1.00 70.00 197 GLY A C 1
ATOM 1658 O O . GLY A 1 197 ? 0.936 8.380 23.289 1.00 70.00 197 GLY A O 1
ATOM 1659 N N . ASP A 1 198 ? -0.279 6.775 22.264 1.00 67.25 198 ASP A N 1
ATOM 1660 C CA . ASP A 1 198 ? -0.646 7.523 21.054 1.00 67.25 198 ASP A CA 1
ATOM 1661 C C . ASP A 1 198 ? -2.162 7.843 20.987 1.00 67.25 198 ASP A C 1
ATOM 1663 O O . ASP A 1 198 ? -2.864 7.431 20.057 1.00 67.25 198 ASP A O 1
ATOM 1667 N N . PRO A 1 199 ? -2.742 8.546 21.979 1.00 57.00 199 PRO A N 1
ATOM 1668 C CA . PRO A 1 199 ? -4.191 8.731 22.084 1.00 57.00 199 PRO A CA 1
ATOM 1669 C C . PRO A 1 199 ? -4.787 9.712 21.057 1.00 57.00 199 PRO A C 1
ATOM 1671 O O . PRO A 1 199 ? -6.012 9.778 20.939 1.00 57.00 199 PRO A O 1
ATOM 1674 N N . GLU A 1 200 ? -3.961 10.488 20.346 1.00 55.78 200 GLU A N 1
ATOM 1675 C CA . GLU A 1 200 ? -4.393 11.541 19.409 1.00 55.78 200 GLU A CA 1
ATOM 1676 C C . GLU A 1 200 ? -4.840 11.009 18.041 1.00 55.78 200 GLU A C 1
ATOM 1678 O O . GLU A 1 200 ? -5.507 11.719 17.295 1.00 55.78 200 GLU A O 1
ATOM 1683 N N . LYS A 1 201 ? -4.621 9.721 17.750 1.00 54.41 201 LYS A N 1
ATOM 1684 C CA . LYS A 1 201 ? -5.048 9.056 16.505 1.00 54.41 201 LYS A CA 1
ATOM 1685 C C . LYS A 1 201 ? -6.574 8.955 16.310 1.00 54.41 201 LYS A C 1
ATOM 1687 O O . LYS A 1 201 ? -7.053 8.381 15.337 1.00 54.41 201 LYS A O 1
ATOM 1692 N N . LYS A 1 202 ? -7.354 9.520 17.237 1.00 44.56 202 LYS A N 1
ATOM 1693 C CA . LYS A 1 202 ? -8.825 9.555 17.238 1.00 44.56 202 LYS A CA 1
ATOM 1694 C C . LYS A 1 202 ? -9.443 10.207 15.996 1.00 44.56 202 LYS A C 1
ATOM 1696 O O . LYS A 1 202 ? -10.632 10.000 15.780 1.00 44.56 202 LYS A O 1
ATOM 1701 N N . SER A 1 203 ? -8.696 11.006 15.231 1.00 35.47 203 SER A N 1
ATOM 1702 C CA . SER A 1 203 ? -9.243 11.818 14.137 1.00 35.47 203 SER A CA 1
ATOM 1703 C C . SER A 1 203 ? -9.077 11.244 12.727 1.00 35.47 203 SER A C 1
ATOM 1705 O O . SER A 1 203 ? -9.614 11.848 11.806 1.00 35.47 203 SER A O 1
ATOM 1707 N N . GLU A 1 204 ? -8.355 10.133 12.526 1.00 41.12 204 GLU A N 1
ATOM 1708 C CA . GLU A 1 204 ? -7.957 9.690 11.170 1.00 41.12 204 GLU A CA 1
ATOM 1709 C C . GLU A 1 204 ? -8.192 8.194 10.861 1.00 41.12 204 GLU A C 1
ATOM 1711 O O . GLU A 1 204 ? -7.561 7.661 9.947 1.00 41.12 204 GLU A O 1
ATOM 1716 N N . ILE A 1 205 ? -9.069 7.503 11.609 1.00 41.97 205 ILE A N 1
ATOM 1717 C CA . ILE A 1 205 ? -9.528 6.136 11.266 1.00 41.97 205 ILE A CA 1
ATOM 1718 C C . ILE A 1 205 ? -10.841 6.201 10.502 1.00 41.97 205 ILE A C 1
ATOM 1720 O O . ILE A 1 205 ? -11.826 6.642 11.148 1.00 41.97 205 ILE A O 1
#

Secondary structure (DSSP, 8-state):
--HHHHHHHHHHHS-HHHHHHHHHHHH-SS-----HHHHHHHHHHSPPGGGS-HHHHHHHHHHHTT--HHHHHHHHHHHHHHHHTT--HHHHHHHHHHHS-TT-TTHHHHHHHHHHHHHHHHTTSTT--PPPHHHHHHHHHHHHHHHHH--GGG-S-HHHHHHHHHHHHHHHHTS-BGGGTSB-HHHHHHHHHHHHT-GGGGG--

=== Feature glossary ===
The record interleaves many kinds of information about one protein. Here is each kind framed as the question it answers.

Q: What are the backbone torsion angles?
A: φ (phi) and ψ (psi) are the two rotatable backbone dihedrals per residue: φ is the C(i-1)–N–Cα–C torsion, ψ is the N–Cα–C–N(i+1) torsion, both in degrees on (−180°, 180°]. α-helical residues cluster near (−60°, −45°); β-strand residues near (−120°, +130°). A Ramachandran plot is simply a scatter of (φ, ψ) for every residue.

Q: What is the amino-acid chain?
A: This is the polypeptide sequence — one letter per residue, N-terminus first. Length ranges from a few dozen residues for small domains to over a thousand for large multi-domain proteins.

Q: How mobile is each atom in the crystal?
A: For experimental (PDB) structures, the B-factor (temperature factor) quantifies the positional spread of each atom in the crystal — a combination of thermal vibration and static disorder — in units of Å². High B-factors mark flexible loops or poorly resolved regions; low B-factors mark the rigid, well-ordered core.

Q: Are the domains correctly placed relative to each other?
A: Predicted Aligned Error (PAE) is an AlphaFold confidence matrix: entry (i, j) is the expected error in the position of residue j, in ångströms, when the prediction is superimposed on the true structure at residue i. Low PAE within a block of residues means that block is internally rigid and well-predicted; high PAE between two blocks means their relative placement is uncertain even if each block individually is confident.

Q: How confident is the AlphaFold model at each residue?
A: pLDDT is the predicted lDDT-Cα score: AlphaFold's confidence that the local environment of each residue (all inter-atomic distances within 15 Å) is correctly placed. It is a per-residue number between 0 and 100, with higher meaning more reliable.

Q: What family and function is it annotated with?
A: Functional annotations link the protein to curated databases. InterPro entries identify conserved domains and families by matching the sequence against member-database signatures (Pfam, PROSITE, CDD, …). Gene Ontology (GO) terms describe molecular function, biological process, and cellular component in a controlled vocabulary. CATH places the structure in a hierarchical fold classification (Class/Architecture/Topology/Homologous-superfamily). The organism is the source species.

Q: How big and how compact is the whole molecule?
A: Three whole-structure scalars: the radius of gyration (RMS distance of Cα from centroid, in Å), the count of Cα–Cα contacts (pairs closer than 8 Å and separated by more than four residues in sequence — i.e. tertiary, not local, contacts), and the bounding-box dimensions. Together they distinguish compact globular folds from extended fibres or disordered chains.

Q: What known structures does this most resemble?
A: The Foldseek neighbor list gives the closest experimentally determined structures in the PDB, ranked by structural alignment. TM-score near 1 means near-identical fold; near 0.3 means only rough topology match. This is how one finds what a novel AlphaFold prediction most resembles in the solved-structure universe.

Q: Which residues are buried vs exposed?
A: SASA measures how much of the protein is reachable by solvent. It is computed by rolling a water-sized probe over the atomic surface and summing the exposed area (Å²). Per-residue SASA distinguishes core (buried, low SASA) from surface (exposed, high SASA) residues; total SASA is a whole-molecule size measure.

Q: Which residues are in helices, strands, or loops?
A: Eight-state secondary structure (DSSP): H is the canonical α-helix, G the tighter 3₁₀-helix, I the wider π-helix; E/B are β-structure, T and S are turns and bends, and '-' is everything else. DSSP derives these from the pattern of main-chain N–H···O=C hydrogen bonds, not from the sequence.

Q: Where is each backbone atom in 3D?
A: Structure coordinates are given as an mmCIF _atom_site loop: one row per atom with element, residue name, chain id, sequence number, and x/y/z position in Å. Only the four main-chain atoms per residue are included here; side chains are omitted to keep the record compact.

Q: What if only a Cα trace is available?
A: Three-state secondary structure (P-SEA) collapses the eight DSSP classes into helix (a), strand (b), and coil (c). P-SEA assigns these from Cα geometry alone — distances and angles — without requiring backbone oxygens, so it works on any Cα trace.

Q: What do the rendered images show?
A: The six renders are orthographic views along the three Cartesian axes in both directions. Representation (cartoon, sticks, or surface) and color scheme (sequence-rainbow or by-chain) vary across proteins so the training set covers all the common visualization conventions.

Q: What does the local fold look like, residue by residue?
A: Foldseek's 3Di representation compresses backbone geometry into a per-residue letter drawn from a learned twenty-state alphabet. It captures the tertiary interaction pattern around each residue — which residues are packed against it in space, regardless of where they are in sequence.

Q: What do the diagnostic plots show?
A: The contact map is a binary N×N matrix image: pixel (i, j) is dark where Cα_i and Cα_j are within 8 Å and |i−j|>4. Because the |i−j|>4 filter removes local helical contacts, off-diagonal stripes parallel to the main diagonal indicate parallel β-sheets; stripes perpendicular to it indicate antiparallel β-sheets. The Ramachandran plot scatters every residue's (φ, ψ) pair against the sterically allowed regions. The PAE heatmap renders the predicted-aligned-error matrix.